Protein 3NQO (pdb70)

Foldseek 3Di:
DCPVVVVVVVVVVVVVCVVVVVVVLQVVLCVLLVVDGPVLCLLVLLVLDDQLPQWLVSSCQLPHDSVVSVVSLVVCVVVVQWDWAARPPDRPTIGIGGDPVNVVSVSSVLSVLLSLQVCLVPDPVNVVVVVVVVQCCCPPPDGNPHDVVVPVDCDPVNVVSVVVSVCSSPCVPVPD/DVVVVVVVVCVVVVVCVVVVVVVLQVVLCVLLVPDGPVLCLVQLLVFDDQLQQWLVSSCQLPHDSVVSVVSLVVCVVVVQWDWAQRPPDRVTIGIGGDPVNVVSVSSVLSVLLSLQVCLVPDPVNVVVVVVVVQCCCPPPDGNDHHVPVVPDDPVSVVVSVCSSPVPDPDD

Solvent-accessible surface area: 18118 Å² total

B-factor: mean 48.92, std 20.43, range [19.05, 138.76]

Nearest PDB structures (foldseek):
  3nqo-assembly1_B  TM=1.006E+00  e=2.609E-27  Clostridioides difficile 630
  3nqo-assembly1_A  TM=9.707E-01  e=1.051E-24  Clostridioides difficile 630
  1lnw-assembly7_A  TM=7.483E-01  e=3.422E-05  Pseudomonas aeruginosa
  2nnn-assembly4_G  TM=7.868E-01  e=1.403E-04  Pseudomonas aeruginosa
  5cyv-assembly1_B  TM=6.660E-01  e=4.591E-05  Rhodococcus jostii RHA1

Secondary structure (DSSP, 8-state):
--HHHHHHHH--HHHHHHHHHHHHHHHHHHHHH-SS-TTT--HHHHHHS-GGG--HHHHHH----HHHHHHHHHHHHHTTSEEEEE-SS-SS-EEEEE-HHHHH--HHHHHHHH---TTTT--HHHHHHHHHHHH---TTS-----SGGG-----HHHHHHHHHHHHHHTT--S--/-HHHHHHHH--HHHHHHHHHHHHHHHHHHHHH-SS-TTT--HHHHHTS-GGG--HHHHHH----HHHHHHHHHHHHHTTSEEEEE-SS-TT-EEEEE-HHHHH--HHHHHHHH---TTTT--HHHHHHHHHHHH---TTS--------TTTS-HHHHHHHHHHHHT-S---

InterPro domains:
  IPR000835 MarR-type HTH domain [PF12802] (38-97)
  IPR000835 MarR-type HTH domain [PR00598] (57-73)
  IPR000835 MarR-type HTH domain [PR00598] (74-89)
  IPR000835 MarR-type HTH domain [PR00598] (93-109)
  IPR000835 MarR-type HTH domain [PR00598] (123-143)
  IPR000835 MarR-type HTH domain [PS50995] (3-145)
  IPR000835 MarR-type HTH domain [SM00347] (29-133)
  IPR023187 Transcriptional regulator MarR-type, conserved site [PS01117] (72-106)
  IPR036388 Winged helix-like DNA-binding domain superfamily [G3DSA:1.10.10.10] (1-188)
  IPR036390 Winged helix DNA-binding domain superfamily [SSF46785] (11-149)

Sequence (347 aa):
DYSNNELKELFLNQTYATLFFTLTNKIQIEGDKYFGILTSRQYTILSILHLPEEETTLNNIARKGTSKQNINRLVANLEKNGYVDVIPSPHDKRAINVKVTDLGKKVVTCSRTGINFADVFHEFTKDELETLWSLLKKYRFNGEEQDGFEEDANEIDKIKSEEALEEFAKRRNRVNKNDYSNELKELFLNQTYATLFTLTNKIQIEGDKYFGILTSRQYTILSILHLPEEEETTLNNIARKGTSKQNINRLVANLEKNGYVDVIPSPHDKRAINVKVTDLGKKVVTCSRTGINFADVFHEFTKDDELETLWSLLKKYRFNGEEQDGFEEIDKIKSEALEEFAKRRRNRVNKND

Radius of gyration: 22.04 Å; Cα contacts (8 Å, |Δi|>4): 405; chains: 2; bounding box: 60×66×58 Å

Structure (mmCIF, N/CA/C/O backbone):
data_3NQO
#
_entry.id   3NQO
#
_cell.length_a   69.739
_cell.length_b   72.672
_cell.length_c   76.072
_cell.angle_alpha   90.000
_cell.angle_beta   90.000
_cell.angle_gamma   90.000
#
_symmetry.space_group_name_H-M   'P 21 21 21'
#
loop_
_entity.id
_entity.type
_entity.pdbx_description
1 polymer 'MarR-family transcriptional regulator'
2 non-polymer GLYCEROL
3 non-polymer 'TETRAETHYLENE GLYCOL'
4 non-polymer 'SODIUM ION'
5 water water
#
loop_
_atom_site.group_PDB
_atom_site.id
_atom_site.type_symbol
_atom_site.label_atom_id
_atom_site.label_alt_id
_atom_site.label_comp_id
_atom_site.label_asym_id
_atom_site.label_entity_id
_atom_site.label_seq_id
_atom_site.pdbx_PDB_ins_code
_atom_site.Cartn_x
_atom_site.Cartn_y
_atom_site.Cartn_z
_atom_site.occupancy
_atom_site.B_iso_or_equiv
_atom_site.auth_seq_id
_atom_site.auth_comp_id
_atom_site.auth_asym_id
_atom_site.auth_atom_id
_atom_site.pdbx_PDB_model_num
ATOM 1 N N . ASP A 1 3 ? 102.344 40.127 51.128 1.00 81.29 2 ASP A N 1
ATOM 2 C CA . ASP A 1 3 ? 101.966 41.579 51.115 1.00 79.37 2 ASP A CA 1
ATOM 3 C C . ASP A 1 3 ? 100.466 41.746 51.428 1.00 72.01 2 ASP A C 1
ATOM 4 O O . ASP A 1 3 ? 100.088 42.582 52.269 1.00 72.74 2 ASP A O 1
ATOM 6 N N . TYR A 1 4 ? 99.625 40.982 50.730 1.00 66.21 3 TYR A N 1
ATOM 7 C CA . TYR A 1 4 ? 98.260 40.770 51.140 1.00 58.93 3 TYR A CA 1
ATOM 8 C C . TYR A 1 4 ? 98.062 39.316 51.523 1.00 55.44 3 TYR A C 1
ATOM 9 O O . TYR A 1 4 ? 96.942 38.846 51.522 1.00 49.71 3 TYR A O 1
ATOM 18 N N . SER A 1 5 ? 99.137 38.618 51.901 1.00 57.70 4 SER A N 1
ATOM 19 C CA . SER A 1 5 ? 99.018 37.210 52.254 1.00 57.15 4 SER A CA 1
ATOM 20 C C . SER A 1 5 ? 98.053 37.043 53.450 1.00 51.66 4 SER A C 1
ATOM 21 O O . SER A 1 5 ? 97.110 36.266 53.356 1.00 47.64 4 SER A O 1
ATOM 24 N N . ASN A 1 6 ? 98.257 37.837 54.510 1.00 51.14 5 ASN A N 1
ATOM 25 C CA A ASN A 1 6 ? 97.365 37.862 55.678 0.60 48.31 5 ASN A CA 1
ATOM 26 C CA B ASN A 1 6 ? 97.359 37.814 55.673 0.40 48.34 5 ASN A CA 1
ATOM 27 C C . ASN A 1 6 ? 95.888 38.121 55.332 1.00 42.36 5 ASN A C 1
ATOM 28 O O . ASN A 1 6 ? 95.003 37.519 55.895 1.00 39.93 5 ASN A O 1
ATOM 37 N N . GLU A 1 7 ? 95.651 39.056 54.426 1.00 40.25 6 GLU A N 1
ATOM 38 C CA . GLU A 1 7 ? 94.286 39.380 53.994 1.00 37.03 6 GLU A CA 1
ATOM 39 C C . GLU A 1 7 ? 93.667 38.238 53.232 1.00 33.99 6 GLU A C 1
ATOM 40 O O . GLU A 1 7 ? 92.499 37.917 53.463 1.00 32.01 6 GLU A O 1
ATOM 46 N N . LEU A 1 8 ? 94.441 37.625 52.332 1.00 35.10 7 LEU A N 1
ATOM 47 C CA . LEU A 1 8 ? 93.992 36.432 51.607 1.00 34.55 7 LEU A CA 1
ATOM 48 C C . LEU A 1 8 ? 93.648 35.305 52.558 1.00 33.91 7 LEU A C 1
ATOM 49 O O . LEU A 1 8 ? 92.624 34.639 52.370 1.00 30.82 7 LEU A O 1
ATOM 54 N N . LYS A 1 9 ? 94.478 35.112 53.585 1.00 36.32 8 LYS A N 1
ATOM 55 C CA . LYS A 1 9 ? 94.243 34.070 54.564 1.00 38.24 8 LYS A CA 1
ATOM 56 C C . LYS A 1 9 ? 92.927 34.299 55.311 1.00 34.28 8 LYS A C 1
ATOM 57 O O . LYS A 1 9 ? 92.183 33.372 55.527 1.00 33.47 8 LYS A O 1
ATOM 63 N N . GLU A 1 10 ? 92.708 35.533 55.747 1.00 33.33 9 GLU A N 1
ATOM 64 C CA . GLU A 1 10 ? 91.518 35.903 56.480 1.00 32.11 9 GLU A CA 1
ATOM 65 C C . GLU A 1 10 ? 90.286 35.766 55.596 1.00 29.74 9 GLU A C 1
ATOM 66 O O . GLU A 1 10 ? 89.261 35.213 56.049 1.00 29.23 9 GLU A O 1
ATOM 72 N N . LEU A 1 11 ? 90.390 36.230 54.342 1.00 28.12 10 LEU A N 1
ATOM 73 C CA . LEU A 1 11 ? 89.277 36.099 53.374 1.00 27.61 10 LEU A CA 1
ATOM 74 C C . LEU A 1 11 ? 88.923 34.650 53.158 1.00 28.01 10 LEU A C 1
ATOM 75 O O . LEU A 1 11 ? 87.750 34.312 53.188 1.00 27.80 10 LEU A O 1
ATOM 80 N N . PHE A 1 12 ? 89.941 33.804 52.928 1.00 30.40 11 PHE A N 1
ATOM 81 C CA . PHE A 1 12 ? 89.713 32.357 52.703 1.00 33.17 11 PHE A CA 1
ATOM 82 C C . PHE A 1 12 ? 88.961 31.722 53.857 1.00 32.32 11 PHE A C 1
ATOM 83 O O . PHE A 1 12 ? 88.051 30.955 53.645 1.00 32.24 11 PHE A O 1
ATOM 91 N N . LEU A 1 13 ? 89.360 32.068 55.061 1.00 31.91 12 LEU A N 1
ATOM 92 C CA . LEU A 1 13 ? 88.791 31.500 56.262 1.00 32.89 12 LEU A CA 1
ATOM 93 C C . LEU A 1 13 ? 87.343 31.975 56.445 1.00 29.96 12 LEU A C 1
ATOM 94 O O . LEU A 1 13 ? 86.488 31.231 56.907 1.00 32.06 12 LEU A O 1
ATOM 107 N N . ASN A 1 15 ? 85.373 32.938 53.915 1.00 24.08 14 ASN A N 1
ATOM 108 C CA . ASN A 1 15 ? 84.663 32.201 52.845 1.00 26.33 14 ASN A CA 1
ATOM 109 C C . ASN A 1 15 ? 84.264 30.794 53.269 1.00 27.43 14 ASN A C 1
ATOM 110 O O . ASN A 1 15 ? 83.108 30.396 53.079 1.00 28.12 14 ASN A O 1
ATOM 115 N N . GLN A 1 16 ? 85.194 30.062 53.883 1.00 28.23 15 GLN A N 1
ATOM 116 C CA . GLN A 1 16 ? 84.870 28.699 54.329 1.00 32.34 15 GLN A CA 1
ATOM 117 C C . GLN A 1 16 ? 83.815 28.672 55.456 1.00 32.01 15 GLN A C 1
ATOM 118 O O . GLN A 1 16 ? 82.990 27.763 55.507 1.00 33.62 15 GLN A O 1
ATOM 124 N N . THR A 1 17 ? 83.890 29.639 56.379 1.00 29.77 16 THR A N 1
ATOM 125 C CA . THR A 1 17 ? 82.954 29.698 57.509 1.00 28.99 16 THR A CA 1
ATOM 126 C C . THR A 1 17 ? 81.553 29.981 57.001 1.00 28.78 16 THR A C 1
ATOM 127 O O . THR A 1 17 ? 80.613 29.294 57.355 1.00 28.92 16 THR A O 1
ATOM 131 N N . TYR A 1 18 ? 81.437 30.955 56.118 1.00 30.01 17 TYR A N 1
ATOM 132 C CA . TYR A 1 18 ? 80.189 31.262 55.450 1.00 30.83 17 TYR A CA 1
ATOM 133 C C . TYR A 1 18 ? 79.669 30.070 54.644 1.00 30.37 17 TYR A C 1
ATOM 134 O O . TYR A 1 18 ? 78.523 29.696 54.785 1.00 29.17 17 TYR A O 1
ATOM 143 N N . ALA A 1 19 ? 80.514 29.476 53.799 1.00 31.04 18 ALA A N 1
ATOM 144 C CA . ALA A 1 19 ? 80.113 28.269 53.084 1.00 31.31 18 ALA A CA 1
ATOM 145 C C . ALA A 1 19 ? 79.534 27.186 54.034 1.00 30.74 18 ALA A C 1
ATOM 146 O O . ALA A 1 19 ? 78.441 26.598 53.757 1.00 31.33 18 ALA A O 1
ATOM 148 N N . THR A 1 20 ? 80.249 26.922 55.133 1.00 29.39 19 THR A N 1
ATOM 149 C CA . THR A 1 20 ? 79.880 25.850 56.046 1.00 28.31 19 THR A CA 1
ATOM 150 C C . THR A 1 20 ? 78.583 26.167 56.775 1.00 27.81 19 THR A C 1
ATOM 151 O O . THR A 1 20 ? 77.789 25.267 57.030 1.00 26.49 19 THR A O 1
ATOM 155 N N . LEU A 1 21 ? 78.383 27.437 57.117 1.00 28.53 20 LEU A N 1
ATOM 156 C CA . LEU A 1 21 ? 77.140 27.893 57.728 1.00 28.93 20 LEU A CA 1
ATOM 157 C C . LEU A 1 21 ? 75.940 27.613 56.839 1.00 30.35 20 LEU A C 1
ATOM 158 O O . LEU A 1 21 ? 74.902 27.127 57.311 1.00 30.44 20 LEU A O 1
ATOM 163 N N . PHE A 1 22 ? 76.080 27.945 55.572 1.00 31.98 21 PHE A N 1
ATOM 164 C CA A PHE A 1 22 ? 75.032 27.815 54.546 0.60 33.45 21 PHE A CA 1
ATOM 165 C CA B PHE A 1 22 ? 74.944 27.797 54.671 0.40 33.47 21 PHE A CA 1
ATOM 166 C C . PHE A 1 22 ? 74.667 26.343 54.291 1.00 33.86 21 PHE A C 1
ATOM 167 O O . PHE A 1 22 ? 73.523 25.953 54.308 1.00 34.38 21 PHE A O 1
ATOM 182 N N . THR A 1 23 ? 75.682 25.518 54.062 1.00 34.34 22 THR A N 1
ATOM 183 C CA . THR A 1 23 ? 75.417 24.114 53.770 1.00 35.04 22 THR A CA 1
ATOM 184 C C . THR A 1 23 ? 74.934 23.365 55.048 1.00 33.28 22 THR A C 1
ATOM 185 O O . THR A 1 23 ? 74.102 22.447 54.955 1.00 32.08 22 THR A O 1
ATOM 189 N N . LEU A 1 24 ? 75.411 23.785 56.218 1.00 30.47 23 LEU A N 1
ATOM 190 C CA . LEU A 1 24 ? 74.933 23.236 57.485 1.00 30.21 23 LEU A CA 1
ATOM 191 C C . LEU A 1 24 ? 73.455 23.498 57.692 1.00 29.83 23 LEU A C 1
ATOM 192 O O . LEU A 1 24 ? 72.712 22.572 58.040 1.00 29.00 23 LEU A O 1
ATOM 197 N N . THR A 1 25 ? 73.008 24.722 57.441 1.00 30.08 24 THR A N 1
ATOM 198 C CA . THR A 1 25 ? 71.612 25.035 57.711 1.00 31.34 24 THR A CA 1
ATOM 199 C C . THR A 1 25 ? 70.702 24.415 56.670 1.00 30.34 24 THR A C 1
ATOM 200 O O . THR A 1 25 ? 69.584 24.031 57.005 1.00 28.72 24 THR A O 1
ATOM 204 N N . ASN A 1 26 ? 71.192 24.269 55.442 1.00 30.62 25 ASN A N 1
ATOM 205 C CA . ASN A 1 26 ? 70.516 23.386 54.434 1.00 31.50 25 ASN A CA 1
ATOM 206 C C . ASN A 1 26 ? 70.291 21.947 54.911 1.00 31.01 25 ASN A C 1
ATOM 207 O O . ASN A 1 26 ? 69.243 21.382 54.659 1.00 31.60 25 ASN A O 1
ATOM 212 N N . LYS A 1 27 ? 71.304 21.351 55.539 1.00 30.24 26 LYS A N 1
ATOM 213 C CA . LYS A 1 27 ? 71.225 19.964 56.016 1.00 30.53 26 LYS A CA 1
ATOM 214 C C . LYS A 1 27 ? 70.303 19.860 57.231 1.00 30.61 26 LYS A C 1
ATOM 215 O O . LYS A 1 27 ? 69.452 18.952 57.301 1.00 32.07 26 LYS A O 1
ATOM 221 N N . ILE A 1 28 ? 70.420 20.819 58.135 1.00 30.58 27 ILE A N 1
ATOM 222 C CA . ILE A 1 28 ? 69.621 20.862 59.356 1.00 30.30 27 ILE A CA 1
ATOM 223 C C . ILE A 1 28 ? 68.157 21.075 59.050 1.00 30.59 27 ILE A C 1
ATOM 224 O O . ILE A 1 28 ? 67.293 20.448 59.687 1.00 30.42 27 ILE A O 1
ATOM 229 N N . GLN A 1 29 ? 67.868 21.896 58.045 1.00 30.71 28 GLN A N 1
ATOM 230 C CA . GLN A 1 29 ? 66.508 22.044 57.562 1.00 32.81 28 GLN A CA 1
ATOM 231 C C . GLN A 1 29 ? 65.953 20.719 57.020 1.00 32.69 28 GLN A C 1
ATOM 232 O O . GLN A 1 29 ? 64.889 20.328 57.407 1.00 32.60 28 GLN A O 1
ATOM 238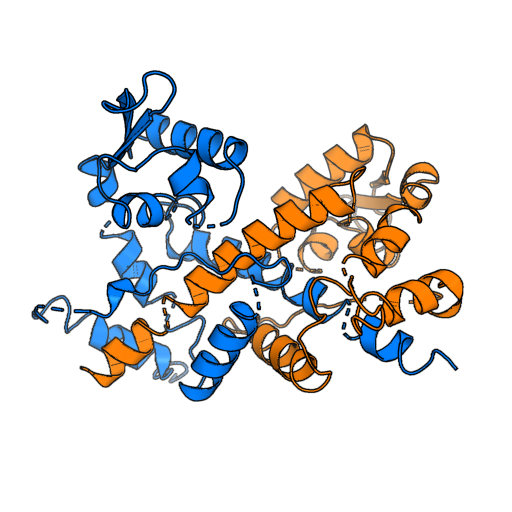 N N . ILE A 1 30 ? 66.659 20.062 56.107 1.00 33.01 29 ILE A N 1
ATOM 239 C CA . ILE A 1 30 ? 66.177 18.782 55.567 1.00 33.73 29 ILE A CA 1
ATOM 240 C C . ILE A 1 30 ? 66.011 17.753 56.684 1.00 32.99 29 ILE A C 1
ATOM 241 O O . ILE A 1 30 ? 64.997 17.050 56.728 1.00 33.44 29 ILE A O 1
ATOM 246 N N . GLU A 1 31 ? 66.988 17.668 57.582 1.00 30.89 30 GLU A N 1
ATOM 247 C CA . GLU A 1 31 ? 66.912 16.717 58.677 1.00 31.90 30 GLU A CA 1
ATOM 248 C C . GLU A 1 31 ? 65.778 17.022 59.668 1.00 31.52 30 GLU A C 1
ATOM 249 O O . GLU A 1 31 ? 65.071 16.122 60.115 1.00 32.67 30 GLU A O 1
ATOM 255 N N . GLY A 1 32 ? 65.576 18.294 59.954 1.00 31.10 31 GLY A N 1
ATOM 256 C CA . GLY A 1 32 ? 64.492 18.724 60.789 1.00 31.42 31 GLY A CA 1
ATOM 257 C C . GLY A 1 32 ? 63.155 18.453 60.209 1.00 32.24 31 GLY A C 1
ATOM 258 O O . GLY A 1 32 ? 62.285 17.970 60.914 1.00 32.39 31 GLY A O 1
ATOM 259 N N . ASP A 1 33 ? 62.996 18.715 58.911 1.00 33.22 32 ASP A N 1
ATOM 260 C CA . ASP A 1 33 ? 61.782 18.280 58.183 1.00 34.75 32 ASP A CA 1
ATOM 261 C C . ASP A 1 33 ? 61.469 16.780 58.372 1.00 35.06 32 ASP A C 1
ATOM 262 O O . ASP A 1 33 ? 60.313 16.422 58.660 1.00 36.53 32 ASP A O 1
ATOM 267 N N . LYS A 1 34 ? 62.476 15.915 58.244 1.00 34.46 33 LYS A N 1
ATOM 268 C CA . LYS A 1 34 ? 62.285 14.449 58.446 1.00 35.54 33 LYS A CA 1
ATOM 269 C C . LYS A 1 34 ? 61.886 14.099 59.903 1.00 34.19 33 LYS A C 1
ATOM 270 O O . LYS A 1 34 ? 61.020 13.281 60.118 1.00 34.83 33 LYS A O 1
ATOM 276 N N . TYR A 1 35 ? 62.528 14.721 60.879 1.00 32.49 34 TYR A N 1
ATOM 277 C CA . TYR A 1 35 ? 62.186 14.467 62.267 1.00 32.08 34 TYR A CA 1
ATOM 278 C C . TYR A 1 35 ? 60.746 14.878 62.547 1.00 32.51 34 TYR A C 1
ATOM 279 O O . TYR A 1 35 ? 59.958 14.048 62.998 1.00 31.67 34 TYR A O 1
ATOM 288 N N . PHE A 1 36 ? 60.405 16.140 62.274 1.00 31.77 35 PHE A N 1
ATOM 289 C CA . PHE A 1 36 ? 59.042 16.641 62.576 1.00 33.27 35 PHE A CA 1
ATOM 290 C C . PHE A 1 36 ? 57.937 15.924 61.824 1.00 34.25 35 PHE A C 1
ATOM 291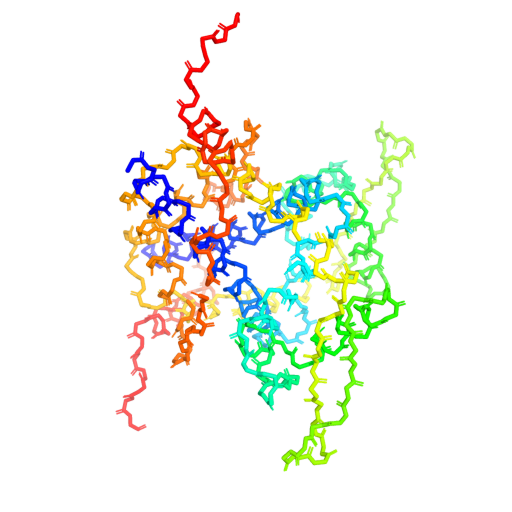 O O . PHE A 1 36 ? 56.870 15.650 62.389 1.00 35.19 35 PHE A O 1
ATOM 299 N N . GLY A 1 37 ? 58.152 15.702 60.536 1.00 34.52 36 GLY A N 1
ATOM 300 C CA . GLY A 1 37 ? 57.300 14.839 59.735 1.00 35.66 36 GLY A CA 1
ATOM 301 C C . GLY A 1 37 ? 56.033 15.497 59.237 1.00 37.50 36 GLY A C 1
ATOM 302 O O . GLY A 1 37 ? 55.737 15.457 58.044 1.00 40.09 36 GLY A O 1
ATOM 303 N N . ILE A 1 38 ? 55.268 16.088 60.155 1.00 36.95 37 ILE A N 1
ATOM 304 C CA . ILE A 1 38 ? 53.935 16.641 59.853 1.00 36.98 37 ILE A CA 1
ATOM 305 C C . ILE A 1 38 ? 53.965 18.189 59.722 1.00 37.09 37 ILE A C 1
ATOM 306 O O . ILE A 1 38 ? 52.970 18.786 59.378 1.00 37.63 37 ILE A O 1
ATOM 311 N N . LEU A 1 39 ? 55.099 18.809 60.065 1.00 34.77 38 LEU A N 1
ATOM 312 C CA . LEU A 1 39 ? 55.417 20.178 59.631 1.00 35.51 38 LEU A CA 1
ATOM 313 C C . LEU A 1 39 ? 56.829 20.205 59.072 1.00 34.96 38 LEU A C 1
ATOM 314 O O . LEU A 1 39 ? 57.676 19.360 59.404 1.00 33.74 38 LEU A O 1
ATOM 319 N N . THR A 1 40 ? 57.123 21.226 58.300 1.00 35.59 39 THR A N 1
ATOM 320 C CA . THR A 1 40 ? 58.523 21.498 57.950 1.00 34.60 39 THR A CA 1
ATOM 321 C C . THR A 1 40 ? 59.114 22.291 59.104 1.00 34.28 39 THR A C 1
ATOM 322 O O . THR A 1 40 ? 58.379 22.800 59.966 1.00 34.54 39 THR A O 1
ATOM 326 N N . SER A 1 41 ? 60.436 22.427 59.106 1.00 33.71 40 SER A N 1
ATOM 327 C CA . SER A 1 41 ? 61.127 23.258 60.104 1.00 35.09 40 SER A CA 1
ATOM 328 C C . SER A 1 41 ? 60.724 24.743 60.052 1.00 36.00 40 SER A C 1
ATOM 329 O O . SER A 1 41 ? 60.527 25.378 61.093 1.00 35.31 40 SER A O 1
ATOM 332 N N . ARG A 1 42 ? 60.639 25.287 58.840 1.00 36.92 41 ARG A N 1
ATOM 333 C CA . ARG A 1 42 ? 60.218 26.678 58.667 1.00 38.60 41 ARG A CA 1
ATOM 334 C C . ARG A 1 42 ? 58.810 26.907 59.259 1.00 38.19 41 ARG A C 1
ATOM 335 O O . ARG A 1 42 ? 58.565 27.911 59.902 1.00 37.39 41 ARG A O 1
ATOM 340 N N . GLN A 1 43 ? 57.893 25.984 58.990 1.00 37.40 42 GLN A N 1
ATOM 341 C CA . GLN A 1 43 ? 56.523 26.104 59.482 1.00 38.54 42 GLN A CA 1
ATOM 342 C C . GLN A 1 43 ? 56.544 26.115 61.002 1.00 37.57 42 GLN A C 1
ATOM 343 O O . GLN A 1 43 ? 55.944 26.992 61.628 1.00 39.29 42 GLN A O 1
ATOM 349 N N . TYR A 1 44 ? 57.259 25.148 61.565 1.00 35.58 43 TYR A N 1
ATOM 350 C CA . TYR A 1 44 ? 57.433 25.004 62.994 1.00 36.03 43 TYR A CA 1
ATOM 351 C C . TYR A 1 44 ? 57.964 26.283 63.658 1.00 36.65 43 TYR A C 1
ATOM 352 O O . TYR A 1 44 ? 57.369 26.759 64.640 1.00 37.02 43 TYR A O 1
ATOM 374 N N . THR A 1 46 ? 58.038 29.447 62.445 1.00 40.12 45 THR A N 1
ATOM 375 C CA . THR A 1 46 ? 57.100 30.531 62.239 1.00 41.96 45 THR A CA 1
ATOM 376 C C . THR A 1 46 ? 55.996 30.478 63.302 1.00 44.11 45 THR A C 1
ATOM 377 O O . THR A 1 46 ? 55.679 31.493 63.928 1.00 45.57 45 THR A O 1
ATOM 381 N N . ILE A 1 47 ? 55.433 29.294 63.522 1.00 43.86 46 ILE A N 1
ATOM 382 C CA . ILE A 1 47 ? 54.376 29.135 64.525 1.00 45.79 46 ILE A CA 1
ATOM 383 C C . ILE A 1 47 ? 54.916 29.440 65.930 1.00 46.01 46 ILE A C 1
ATOM 384 O O . ILE A 1 47 ? 54.270 30.156 66.702 1.00 47.61 46 ILE A O 1
ATOM 389 N N . LEU A 1 48 ? 56.140 28.983 66.221 1.00 44.03 47 LEU A N 1
ATOM 390 C CA . LEU A 1 48 ? 56.785 29.281 67.504 1.00 44.11 47 LEU A CA 1
ATOM 391 C C . LEU A 1 48 ? 57.049 30.784 67.693 1.00 45.79 47 LEU A C 1
ATOM 392 O O . LEU A 1 48 ? 56.838 31.315 68.795 1.00 47.60 47 LEU A O 1
ATOM 397 N N . SER A 1 49 ? 57.464 31.480 66.627 1.00 45.42 48 SER A N 1
ATOM 398 C CA . SER A 1 49 ? 57.652 32.940 66.695 1.00 46.87 48 SER A CA 1
ATOM 399 C C . SER A 1 49 ? 56.355 33.671 67.032 1.00 50.05 48 SER A C 1
ATOM 400 O O . SER A 1 49 ? 56.357 34.600 67.855 1.00 50.96 48 SER A O 1
ATOM 403 N N . ILE A 1 50 ? 55.264 33.260 66.391 1.00 50.80 49 ILE A N 1
ATOM 404 C CA . ILE A 1 50 ? 53.946 33.792 66.704 1.00 54.79 49 ILE A CA 1
ATOM 405 C C . ILE A 1 50 ? 53.579 33.592 68.184 1.00 56.65 49 ILE A C 1
ATOM 406 O O . ILE A 1 50 ? 53.139 34.519 68.834 1.00 59.87 49 ILE A O 1
ATOM 411 N N . LEU A 1 51 ? 53.798 32.391 68.704 1.00 56.05 50 LEU A N 1
ATOM 412 C CA . LEU A 1 51 ? 53.519 32.087 70.115 1.00 57.79 50 LEU A CA 1
ATOM 413 C C . LEU A 1 51 ? 54.428 32.808 71.132 1.00 59.41 50 LEU A C 1
ATOM 414 O O . LEU A 1 51 ? 54.087 32.844 72.297 1.00 60.97 50 LEU A O 1
ATOM 419 N N . HIS A 1 52 ? 55.584 33.339 70.714 1.00 59.28 51 HIS A N 1
ATOM 420 C CA . HIS A 1 52 ? 56.432 34.150 71.632 1.00 61.77 51 HIS A CA 1
ATOM 421 C C . HIS A 1 52 ? 56.083 35.642 71.643 1.00 64.37 51 HIS A C 1
ATOM 422 O O . HIS A 1 52 ? 56.561 36.370 72.509 1.00 66.30 51 HIS A O 1
ATOM 429 N N . LEU A 1 53 ? 55.268 36.088 70.686 1.00 64.89 52 LEU A N 1
ATOM 430 C CA . LEU A 1 53 ? 54.777 37.463 70.654 1.00 67.68 52 LEU A CA 1
ATOM 431 C C . LEU A 1 53 ? 53.441 37.556 71.410 1.00 70.74 52 LEU A C 1
ATOM 432 O O . LEU A 1 53 ? 52.687 36.583 71.440 1.00 70.33 52 LEU A O 1
ATOM 437 N N . PRO A 1 54 ? 53.148 38.723 72.035 1.00 74.07 53 PRO A N 1
ATOM 438 C CA . PRO A 1 54 ? 51.780 38.966 72.516 1.00 77.26 53 PRO A CA 1
ATOM 439 C C . PRO A 1 54 ? 50.794 38.985 71.356 1.00 77.48 53 PRO A C 1
ATOM 440 O O . PRO A 1 54 ? 51.154 39.445 70.271 1.00 76.44 53 PRO A O 1
ATOM 444 N N . GLU A 1 55 ? 49.578 38.478 71.582 1.00 79.00 54 GLU A N 1
ATOM 445 C CA . GLU A 1 55 ? 48.541 38.371 70.529 1.00 79.54 54 GLU A CA 1
ATOM 446 C C . GLU A 1 55 ? 48.379 39.648 69.676 1.00 81.55 54 GLU A C 1
ATOM 447 O O . GLU A 1 55 ? 48.318 39.562 68.448 1.00 80.31 54 GLU A O 1
ATOM 449 N N . GLU A 1 56 ? 48.338 40.818 70.327 1.00 84.54 55 GLU A N 1
ATOM 450 C CA . GLU A 1 56 ? 48.106 42.095 69.617 1.00 87.33 55 GLU A CA 1
ATOM 451 C C . GLU A 1 56 ? 49.291 42.551 68.745 1.00 84.87 55 GLU A C 1
ATOM 452 O O . GLU A 1 56 ? 49.108 43.360 67.826 1.00 87.27 55 GLU A O 1
ATOM 455 N N . GLU A 1 57 ? 50.491 42.046 69.040 1.00 80.61 56 GLU A N 1
ATOM 456 C CA . GLU A 1 57 ? 51.704 42.416 68.318 1.00 77.84 56 GLU A CA 1
ATOM 457 C C . GLU A 1 57 ? 52.210 41.284 67.403 1.00 71.97 56 GLU A C 1
ATOM 458 O O . GLU A 1 57 ? 53.412 41.174 67.166 1.00 69.10 56 GLU A O 1
ATOM 464 N N . THR A 1 58 ? 51.286 40.493 66.838 1.00 69.98 57 THR A N 1
ATOM 465 C CA . THR A 1 58 ? 51.631 39.454 65.848 1.00 65.45 57 THR A CA 1
ATOM 466 C C . THR A 1 58 ? 51.465 39.989 64.402 1.00 65.01 57 THR A C 1
ATOM 467 O O . THR A 1 58 ? 50.839 39.355 63.543 1.00 64.29 57 THR A O 1
ATOM 471 N N . THR A 1 59 ? 52.074 41.141 64.140 1.00 65.01 58 THR A N 1
ATOM 472 C CA . THR A 1 59 ? 52.088 41.740 62.818 1.00 65.86 58 THR A CA 1
ATOM 473 C C . THR A 1 59 ? 53.096 41.011 61.944 1.00 62.28 58 THR A C 1
ATOM 474 O O . THR A 1 59 ? 54.003 40.367 62.473 1.00 59.49 58 THR A O 1
ATOM 478 N N . LEU A 1 60 ? 52.966 41.125 60.618 1.00 62.87 59 LEU A N 1
ATOM 479 C CA . LEU A 1 60 ? 53.996 40.596 59.696 1.00 60.89 59 LEU A CA 1
ATOM 480 C C . LEU A 1 60 ? 55.397 41.110 60.040 1.00 59.60 59 LEU A C 1
ATOM 481 O O . LEU A 1 60 ? 56.346 40.343 60.099 1.00 56.10 59 LEU A O 1
ATOM 486 N N . ASN A 1 61 ? 55.487 42.408 60.292 1.00 62.53 60 ASN A N 1
ATOM 487 C CA . ASN A 1 61 ? 56.736 43.094 60.631 1.00 62.72 60 ASN A CA 1
ATOM 488 C C . ASN A 1 61 ? 57.394 42.546 61.903 1.00 60.45 60 ASN A C 1
ATOM 489 O O . ASN A 1 61 ? 58.578 42.195 61.890 1.00 58.77 60 ASN A O 1
ATOM 494 N N . ASN A 1 62 ? 56.623 42.425 62.980 1.00 61.17 61 ASN A N 1
ATOM 495 C CA . ASN A 1 62 ? 57.145 41.833 64.229 1.00 58.74 61 ASN A CA 1
ATOM 496 C C . ASN A 1 62 ? 57.558 40.389 64.103 1.00 54.83 61 ASN A C 1
ATOM 497 O O . ASN A 1 62 ? 58.581 39.994 64.673 1.00 52.90 61 ASN A O 1
ATOM 502 N N . ILE A 1 63 ? 56.779 39.597 63.366 1.00 53.30 62 ILE A N 1
ATOM 503 C CA . ILE A 1 63 ? 57.125 38.194 63.149 1.00 49.08 62 ILE A CA 1
ATOM 504 C C . ILE A 1 63 ? 58.401 38.076 62.291 1.00 46.68 62 ILE A C 1
ATOM 505 O O . ILE A 1 63 ? 59.280 37.267 62.622 1.00 43.79 62 ILE A O 1
ATOM 510 N N . ALA A 1 64 ? 58.481 38.858 61.204 1.00 47.56 63 ALA A N 1
ATOM 511 C CA . ALA A 1 64 ? 59.710 38.965 60.372 1.00 46.93 63 ALA A CA 1
ATOM 512 C C . ALA A 1 64 ? 60.960 39.202 61.205 1.00 46.60 63 ALA A C 1
ATOM 513 O O . ALA A 1 64 ? 61.931 38.481 61.061 1.00 44.48 63 ALA A O 1
ATOM 515 N N . ARG A 1 65 ? 60.881 40.208 62.082 1.00 50.05 64 ARG A N 1
ATOM 516 C CA . ARG A 1 65 ? 61.958 40.628 62.999 1.00 50.78 64 ARG A CA 1
ATOM 517 C C . ARG A 1 65 ? 62.367 39.486 63.923 1.00 49.40 64 ARG A C 1
ATOM 518 O O . ARG A 1 65 ? 63.549 39.176 64.054 1.00 48.46 64 ARG A O 1
ATOM 521 N N . LYS A 1 66 ? 61.394 38.792 64.494 1.00 50.04 65 LYS A N 1
ATOM 522 C CA . LYS A 1 66 ? 61.696 37.598 65.304 1.00 48.99 65 LYS A CA 1
ATOM 523 C C . LYS A 1 66 ? 62.399 36.473 64.499 1.00 45.81 65 LYS A C 1
ATOM 524 O O . LYS A 1 66 ? 63.267 35.789 65.019 1.00 43.41 65 LYS A O 1
ATOM 538 N N . GLY A 1 68 ? 64.151 36.919 61.700 1.00 41.73 67 GLY A N 1
ATOM 539 C CA . GLY A 1 68 ? 65.305 37.444 60.977 1.00 41.05 67 GLY A CA 1
ATOM 540 C C . GLY A 1 68 ? 65.167 37.449 59.459 1.00 40.62 67 GLY A C 1
ATOM 541 O O . GLY A 1 68 ? 66.158 37.295 58.746 1.00 40.43 67 GLY A O 1
ATOM 542 N N . THR A 1 69 ? 63.952 37.615 58.964 1.00 41.32 68 THR A N 1
ATOM 543 C CA . THR A 1 69 ? 63.676 37.567 57.529 1.00 41.81 68 THR A CA 1
ATOM 544 C C . THR A 1 69 ? 62.813 38.757 57.157 1.00 45.57 68 THR A C 1
ATOM 545 O O . THR A 1 69 ? 62.656 39.712 57.970 1.00 47.14 68 THR A O 1
ATOM 549 N N . SER A 1 70 ? 62.288 38.737 55.924 1.00 47.48 69 SER A N 1
ATOM 550 C CA . SER A 1 70 ? 61.518 39.842 55.356 1.00 50.10 69 SER A CA 1
ATOM 551 C C . SER A 1 70 ? 60.007 39.669 55.551 1.00 51.92 69 SER A C 1
ATOM 552 O O . SER A 1 70 ? 59.513 38.543 55.645 1.00 49.99 69 SER A O 1
ATOM 555 N N . LYS A 1 71 ? 59.279 40.794 55.543 1.00 55.54 70 LYS A N 1
ATOM 556 C CA . LYS A 1 71 ? 57.802 40.799 55.494 1.00 58.79 70 LYS A CA 1
ATOM 557 C C . LYS A 1 71 ? 57.237 39.907 54.389 1.00 59.49 70 LYS A C 1
ATOM 558 O O . LYS A 1 71 ? 56.298 39.153 54.637 1.00 59.79 70 LYS A O 1
ATOM 562 N N . GLN A 1 72 ? 57.826 39.977 53.191 1.00 60.30 71 GLN A N 1
ATOM 563 C CA . GLN A 1 72 ? 57.335 39.201 52.035 1.00 61.70 71 GLN A CA 1
ATOM 564 C C . GLN A 1 72 ? 57.447 37.689 52.267 1.00 58.83 71 GLN A C 1
ATOM 565 O O . GLN A 1 72 ? 56.543 36.949 51.936 1.00 59.59 71 GLN A O 1
ATOM 568 N N . ASN A 1 73 ? 58.554 37.246 52.846 1.00 56.51 72 ASN A N 1
ATOM 569 C CA . ASN A 1 73 ? 58.715 35.824 53.221 1.00 54.23 72 ASN A CA 1
ATOM 570 C C . ASN A 1 73 ? 57.727 35.372 54.284 1.00 53.54 72 ASN A C 1
ATOM 571 O O . ASN A 1 73 ? 57.175 34.308 54.154 1.00 53.78 72 ASN A O 1
ATOM 576 N N . ILE A 1 74 ? 57.480 36.200 55.301 1.00 53.78 73 ILE A N 1
ATOM 577 C CA . ILE A 1 74 ? 56.475 35.895 56.326 1.00 53.99 73 ILE A CA 1
ATOM 578 C C . ILE A 1 74 ? 55.045 35.881 55.756 1.00 57.32 73 ILE A C 1
ATOM 579 O O . ILE A 1 74 ? 54.241 35.019 56.134 1.00 57.19 73 ILE A O 1
ATOM 584 N N . ASN A 1 75 ? 54.733 36.802 54.839 1.00 60.51 74 ASN A N 1
ATOM 585 C CA . ASN A 1 75 ? 53.414 36.789 54.179 1.00 64.03 74 ASN A CA 1
ATOM 586 C C . ASN A 1 75 ? 53.117 35.441 53.484 1.00 63.53 74 ASN A C 1
ATOM 587 O O . ASN A 1 75 ? 52.029 34.891 53.660 1.00 64.96 74 ASN A O 1
ATOM 592 N N . ARG A 1 76 ? 54.101 34.888 52.759 1.00 62.36 75 ARG A N 1
ATOM 593 C CA . ARG A 1 76 ? 53.933 33.578 52.095 1.00 62.03 75 ARG A CA 1
ATOM 594 C C . ARG A 1 76 ? 53.818 32.431 53.112 1.00 60.02 75 ARG A C 1
ATOM 595 O O . ARG A 1 76 ? 52.937 31.565 52.987 1.00 61.79 75 ARG A O 1
ATOM 597 N N . LEU A 1 77 ? 54.688 32.430 54.119 1.00 57.08 76 LEU A N 1
ATOM 598 C CA . LEU A 1 77 ? 54.600 31.426 55.188 1.00 55.26 76 LEU A CA 1
ATOM 599 C C . LEU A 1 77 ? 53.248 31.473 55.879 1.00 55.58 76 LEU A C 1
ATOM 600 O O . LEU A 1 77 ? 52.596 30.455 55.987 1.00 55.49 76 LEU A O 1
ATOM 605 N N . VAL A 1 78 ? 52.813 32.665 56.289 1.00 56.58 77 VAL A N 1
ATOM 606 C CA . VAL A 1 78 ? 51.523 32.817 56.971 1.00 58.20 77 VAL A CA 1
ATOM 607 C C . VAL A 1 78 ? 50.320 32.435 56.060 1.00 61.12 77 VAL A C 1
ATOM 608 O O . VAL A 1 78 ? 49.328 31.889 56.542 1.00 61.36 77 VAL A O 1
ATOM 612 N N . ALA A 1 79 ? 50.440 32.661 54.750 1.00 63.09 78 ALA A N 1
ATOM 613 C CA . ALA A 1 79 ? 49.392 32.241 53.799 1.00 66.53 78 ALA A CA 1
ATOM 614 C C . ALA A 1 79 ? 49.333 30.723 53.679 1.00 65.32 78 ALA A C 1
ATOM 615 O O . ALA A 1 79 ? 48.257 30.154 53.633 1.00 67.43 78 ALA A O 1
ATOM 617 N N . ASN A 1 80 ? 50.497 30.084 53.638 1.00 63.28 79 ASN A N 1
ATOM 618 C CA . ASN A 1 80 ? 50.603 28.605 53.664 1.00 61.93 79 ASN A CA 1
ATOM 619 C C . ASN A 1 80 ? 50.046 27.981 54.978 1.00 60.52 79 ASN A C 1
ATOM 620 O O . ASN A 1 80 ? 49.356 26.954 54.937 1.00 60.92 79 ASN A O 1
ATOM 625 N N . LEU A 1 81 ? 50.316 28.612 56.126 1.00 58.87 80 LEU A N 1
ATOM 626 C CA . LEU A 1 81 ? 49.761 28.131 57.414 1.00 57.45 80 LEU A CA 1
ATOM 627 C C . LEU A 1 81 ? 48.241 28.282 57.483 1.00 60.73 80 LEU A C 1
ATOM 628 O O . LEU A 1 81 ? 47.583 27.491 58.157 1.00 60.25 80 LEU A O 1
ATOM 633 N N . GLU A 1 82 ? 47.694 29.313 56.822 1.00 63.68 81 GLU A N 1
ATOM 634 C CA . GLU A 1 82 ? 46.253 29.584 56.876 1.00 67.73 81 GLU A CA 1
ATOM 635 C C . GLU A 1 82 ? 45.483 28.559 56.055 1.00 69.30 81 GLU A C 1
ATOM 636 O O . GLU A 1 82 ? 44.483 28.006 56.526 1.00 69.48 81 GLU A O 1
ATOM 642 N N . LYS A 1 83 ? 45.957 28.329 54.827 1.00 70.47 82 LYS A N 1
ATOM 643 C CA . LYS A 1 83 ? 45.434 27.271 53.943 1.00 72.63 82 LYS A CA 1
ATOM 644 C C . LYS A 1 83 ? 45.407 25.900 54.623 1.00 70.51 82 LYS A C 1
ATOM 645 O O . LYS A 1 83 ? 44.411 25.193 54.527 1.00 72.37 82 LYS A O 1
ATOM 648 N N . ASN A 1 84 ? 46.496 25.550 55.326 1.00 66.88 83 ASN A N 1
ATOM 649 C CA . ASN A 1 84 ? 46.557 24.306 56.120 1.00 64.77 83 ASN A CA 1
ATOM 650 C C . ASN A 1 84 ? 45.633 24.256 57.374 1.00 64.85 83 ASN A C 1
ATOM 651 O O . ASN A 1 84 ? 45.476 23.190 57.970 1.00 64.59 83 ASN A O 1
ATOM 656 N N . GLY A 1 85 ? 45.040 25.389 57.772 1.00 65.59 84 GLY A N 1
ATOM 657 C CA . GLY A 1 85 ? 44.208 25.463 58.985 1.00 65.66 84 GLY A CA 1
ATOM 658 C C . GLY A 1 85 ? 44.966 25.658 60.306 1.00 62.83 84 GLY A C 1
ATOM 659 O O . GLY A 1 85 ? 44.363 25.548 61.378 1.00 62.92 84 GLY A O 1
ATOM 660 N N . TYR A 1 86 ? 46.270 25.968 60.239 1.00 59.72 85 TYR A N 1
ATOM 661 C CA . TYR A 1 86 ? 47.094 26.116 61.454 1.00 57.46 85 TYR A CA 1
ATOM 662 C C . TYR A 1 86 ? 46.987 27.503 62.103 1.00 58.51 85 TYR A C 1
ATOM 663 O O . TYR A 1 86 ? 47.248 27.643 63.295 1.00 57.08 85 TYR A O 1
ATOM 672 N N . VAL A 1 87 ? 46.632 28.525 61.322 1.00 60.98 86 VAL A N 1
ATOM 673 C CA . VAL A 1 87 ? 46.461 29.878 61.858 1.00 63.07 86 VAL A CA 1
ATOM 674 C C . VAL A 1 87 ? 45.219 30.555 61.280 1.00 67.06 86 VAL A C 1
ATOM 675 O O . VAL A 1 87 ? 44.819 30.256 60.152 1.00 68.82 86 VAL A O 1
ATOM 679 N N . ASP A 1 88 ? 44.610 31.451 62.065 1.00 69.58 87 ASP A N 1
ATOM 680 C CA . ASP A 1 88 ? 43.608 32.401 61.564 1.00 73.99 87 ASP A CA 1
ATOM 681 C C . ASP A 1 88 ? 44.255 33.784 61.429 1.00 74.25 87 ASP A C 1
ATOM 682 O O . ASP A 1 88 ? 45.043 34.184 62.293 1.00 72.06 87 ASP A O 1
ATOM 687 N N . VAL A 1 89 ? 43.916 34.500 60.352 1.00 76.69 88 VAL A N 1
ATOM 688 C CA . VAL A 1 89 ? 44.415 35.867 60.108 1.00 78.01 88 VAL A CA 1
ATOM 689 C C . VAL A 1 89 ? 43.264 36.851 60.187 1.00 83.25 88 VAL A C 1
ATOM 690 O O . VAL A 1 89 ? 42.262 36.704 59.473 1.00 85.52 88 VAL A O 1
ATOM 694 N N . ILE A 1 90 ? 43.424 37.866 61.038 1.00 85.04 89 ILE A N 1
ATOM 695 C CA . ILE A 1 90 ? 42.364 38.829 61.340 1.00 90.15 89 ILE A CA 1
ATOM 696 C C . ILE A 1 90 ? 42.967 40.232 61.338 1.00 92.28 89 ILE A C 1
ATOM 697 O O . ILE A 1 90 ? 44.188 40.363 61.427 1.00 88.92 89 ILE A O 1
ATOM 702 N N . PRO A 1 91 ? 42.123 41.285 61.217 1.00 97.81 90 PRO A N 1
ATOM 703 C CA . PRO A 1 91 ? 42.669 42.657 61.262 1.00 100.25 90 PRO A CA 1
ATOM 704 C C . PRO A 1 91 ? 43.367 42.995 62.586 1.00 99.81 90 PRO A C 1
ATOM 705 O O . PRO A 1 91 ? 42.945 42.509 63.643 1.00 100.04 90 PRO A O 1
ATOM 709 N N . SER A 1 92 ? 44.449 43.782 62.513 1.00 99.44 91 SER A N 1
ATOM 710 C CA . SER A 1 92 ? 45.070 44.355 63.714 1.00 99.70 91 SER A CA 1
ATOM 711 C C . SER A 1 92 ? 44.145 45.430 64.282 1.00 105.57 91 SER A C 1
ATOM 712 O O . SER A 1 92 ? 43.672 46.273 63.522 1.00 108.97 91 SER A O 1
ATOM 715 N N . PRO A 1 93 ? 43.891 45.409 65.614 1.00 107.34 92 PRO A N 1
ATOM 716 C CA . PRO A 1 93 ? 43.056 46.450 66.230 1.00 113.47 92 PRO A CA 1
ATOM 717 C C . PRO A 1 93 ? 43.738 47.836 66.383 1.00 116.17 92 PRO A C 1
ATOM 718 O O . PRO A 1 93 ? 43.035 48.826 66.593 1.00 120.90 92 PRO A O 1
ATOM 722 N N . HIS A 1 94 ? 45.075 47.895 66.262 1.00 113.27 93 HIS A N 1
ATOM 723 C CA . HIS A 1 94 ? 45.857 49.133 66.517 1.00 115.50 93 HIS A CA 1
ATOM 724 C C . HIS A 1 94 ? 46.287 49.899 65.234 1.00 115.96 93 HIS A C 1
ATOM 725 O O . HIS A 1 94 ? 46.605 51.090 65.299 1.00 118.87 93 HIS A O 1
ATOM 732 N N . ASP A 1 95 ? 46.273 49.214 64.087 1.00 113.63 94 ASP A N 1
ATOM 733 C CA . ASP A 1 95 ? 46.661 49.784 62.790 1.00 113.75 94 ASP A CA 1
ATOM 734 C C . ASP A 1 95 ? 45.839 49.069 61.702 1.00 113.70 94 ASP A C 1
ATOM 735 O O . ASP A 1 95 ? 45.902 47.841 61.581 1.00 109.78 94 ASP A O 1
ATOM 740 N N . LYS A 1 96 ? 45.066 49.839 60.929 1.00 117.94 95 LYS A N 1
ATOM 741 C CA . LYS A 1 96 ? 44.177 49.277 59.888 1.00 118.88 95 LYS A CA 1
ATOM 742 C C . LYS A 1 96 ? 44.930 48.507 58.767 1.00 114.43 95 LYS A C 1
ATOM 743 O O . LYS A 1 96 ? 44.393 47.551 58.201 1.00 113.88 95 LYS A O 1
ATOM 745 N N . ARG A 1 97 ? 46.165 48.921 58.473 1.00 111.42 96 ARG A N 1
ATOM 746 C CA . ARG A 1 97 ? 47.018 48.239 57.489 1.00 106.88 96 ARG A CA 1
ATOM 747 C C . ARG A 1 97 ? 47.561 46.872 57.974 1.00 100.80 96 ARG A C 1
ATOM 748 O O . ARG A 1 97 ? 47.660 45.926 57.182 1.00 98.75 96 ARG A O 1
ATOM 750 N N . ALA A 1 98 ? 47.907 46.780 59.265 1.00 97.72 97 ALA A N 1
ATOM 751 C CA . ALA A 1 98 ? 48.536 45.583 59.852 1.00 91.77 97 ALA A CA 1
ATOM 752 C C . ALA A 1 98 ? 47.540 44.419 60.115 1.00 90.28 97 ALA A C 1
ATOM 753 O O . ALA A 1 98 ? 46.340 44.627 60.164 1.00 93.62 97 ALA A O 1
ATOM 755 N N . ILE A 1 99 ? 48.071 43.202 60.266 1.00 85.07 98 ILE A N 1
ATOM 756 C CA . ILE A 1 99 ? 47.280 42.019 60.679 1.00 83.60 98 ILE A CA 1
ATOM 757 C C . ILE A 1 99 ? 47.682 41.551 62.079 1.00 80.52 98 ILE A C 1
ATOM 758 O O . ILE A 1 99 ? 48.691 42.004 62.614 1.00 79.19 98 ILE A O 1
ATOM 763 N N . ASN A 1 100 ? 46.858 40.687 62.675 1.00 79.62 99 ASN A N 1
ATOM 764 C CA . ASN A 1 100 ? 47.271 39.802 63.767 1.00 76.10 99 ASN A CA 1
ATOM 765 C C . ASN A 1 100 ? 47.092 38.366 63.305 1.00 72.99 99 ASN A C 1
ATOM 766 O O . ASN A 1 100 ? 46.299 38.089 62.402 1.00 73.75 99 ASN A O 1
ATOM 771 N N . VAL A 1 101 ? 47.834 37.459 63.932 1.00 68.98 100 VAL A N 1
ATOM 772 C CA . VAL A 1 101 ? 47.796 36.044 63.591 1.00 66.02 100 VAL A CA 1
ATOM 773 C C . VAL A 1 101 ? 47.556 35.235 64.870 1.00 65.26 100 VAL A C 1
ATOM 774 O O . VAL A 1 101 ? 48.314 35.369 65.840 1.00 64.84 100 VAL A O 1
ATOM 778 N N . LYS A 1 102 ? 46.467 34.456 64.886 1.00 65.67 101 LYS A N 1
ATOM 779 C CA . LYS A 1 102 ? 46.122 33.582 66.018 1.00 64.75 101 LYS A CA 1
ATOM 780 C C . LYS A 1 102 ? 46.337 32.101 65.645 1.00 61.61 101 LYS A C 1
ATOM 781 O O . LYS A 1 102 ? 45.912 31.660 64.571 1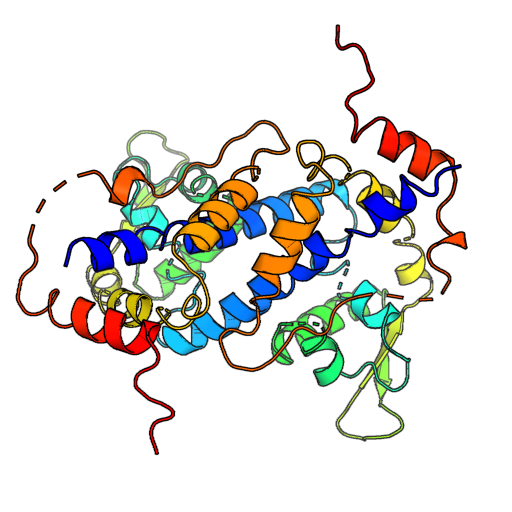.00 60.72 101 LYS A O 1
ATOM 783 N N . VAL A 1 103 ? 46.975 31.345 66.543 1.00 59.30 102 VAL A N 1
ATOM 784 C CA . VAL A 1 103 ? 47.205 29.905 66.327 1.00 57.19 102 VAL A CA 1
ATOM 785 C C . VAL A 1 103 ? 45.923 29.171 66.696 1.00 59.08 102 VAL A C 1
ATOM 786 O O . VAL A 1 103 ? 45.334 29.443 67.739 1.00 61.38 102 VAL A O 1
ATOM 790 N N . THR A 1 104 ? 45.463 28.285 65.810 1.00 58.84 103 THR A N 1
ATOM 791 C CA . THR A 1 104 ? 44.196 27.600 66.004 1.00 60.49 103 THR A CA 1
ATOM 792 C C . THR A 1 104 ? 44.431 26.428 66.930 1.00 59.54 103 THR A C 1
ATOM 793 O O . THR A 1 104 ? 45.590 26.076 67.246 1.00 56.43 103 THR A O 1
ATOM 797 N N . ASP A 1 105 ? 43.344 25.816 67.368 1.00 60.98 104 ASP A N 1
ATOM 798 C CA . ASP A 1 105 ? 43.450 24.596 68.169 1.00 60.10 104 ASP A CA 1
ATOM 799 C C . ASP A 1 105 ? 44.159 23.474 67.390 1.00 57.00 104 ASP A C 1
ATOM 800 O O . ASP A 1 105 ? 44.961 22.768 67.961 1.00 55.28 104 ASP A O 1
ATOM 803 N N . LEU A 1 106 ? 43.900 23.354 66.085 1.00 57.33 105 LEU A N 1
ATOM 804 C CA . LEU A 1 106 ? 44.600 22.374 65.233 1.00 55.56 105 LEU A CA 1
ATOM 805 C C . LEU A 1 106 ? 46.097 22.707 65.103 1.00 52.87 105 LEU A C 1
ATOM 806 O O . LEU A 1 106 ? 46.937 21.811 65.001 1.00 50.81 105 LEU A O 1
ATOM 811 N N . GLY A 1 107 ? 46.417 23.996 65.087 1.00 53.41 106 GLY A N 1
ATOM 812 C CA . GLY A 1 107 ? 47.806 24.455 65.084 1.00 51.02 106 GLY A CA 1
ATOM 813 C C . GLY A 1 107 ? 48.539 24.153 66.376 1.00 49.72 106 GLY A C 1
ATOM 814 O O . GLY A 1 107 ? 49.673 23.716 66.347 1.00 46.78 106 GLY A O 1
ATOM 815 N N . LYS A 1 108 ? 47.876 24.385 67.506 1.00 51.86 107 LYS A N 1
ATOM 816 C CA . LYS A 1 108 ? 48.424 24.020 68.818 1.00 51.69 107 LYS A CA 1
ATOM 817 C C . LYS A 1 108 ? 48.656 22.494 68.995 1.00 49.73 107 LYS A C 1
ATOM 818 O O . LYS A 1 108 ? 49.661 22.087 69.582 1.00 47.75 107 LYS A O 1
ATOM 824 N N . LYS A 1 109 ? 47.741 21.679 68.481 1.00 49.71 108 LYS A N 1
ATOM 825 C CA . LYS A 1 109 ? 47.832 20.221 68.636 1.00 49.05 108 LYS A CA 1
ATOM 826 C C . LYS A 1 109 ? 49.043 19.709 67.859 1.00 46.40 108 LYS A C 1
ATOM 827 O O . LYS A 1 109 ? 49.918 19.046 68.424 1.00 45.11 108 LYS A O 1
ATOM 833 N N . VAL A 1 110 ? 49.145 20.117 66.602 1.00 45.09 109 VAL A N 1
ATOM 834 C CA . VAL A 1 110 ? 50.303 19.782 65.775 1.00 42.84 109 VAL A CA 1
ATOM 835 C C . VAL A 1 110 ? 51.654 20.231 66.428 1.00 41.84 109 VAL A C 1
ATOM 836 O O . VAL A 1 110 ? 52.641 19.497 66.370 1.00 39.07 109 VAL A O 1
ATOM 848 N N . VAL A 1 112 ? 52.262 20.634 69.766 1.00 44.13 111 VAL A N 1
ATOM 849 C CA . VAL A 1 112 ? 52.532 19.713 70.873 1.00 44.08 111 VAL A CA 1
ATOM 850 C C . VAL A 1 112 ? 53.229 18.425 70.358 1.00 42.50 111 VAL A C 1
ATOM 851 O O . VAL A 1 112 ? 54.235 17.964 70.945 1.00 41.64 111 VAL A O 1
ATOM 855 N N . THR A 1 113 ? 52.720 17.858 69.263 1.00 41.34 112 THR A N 1
ATOM 856 C CA . THR A 1 113 ? 53.363 16.663 68.656 1.00 39.31 112 THR A CA 1
ATOM 857 C C . THR A 1 113 ? 54.780 16.976 68.159 1.00 37.04 112 THR A C 1
ATOM 858 O O . THR A 1 113 ? 55.727 16.255 68.474 1.00 36.21 112 THR A O 1
ATOM 862 N N . CYS A 1 114 ? 54.934 18.073 67.437 1.00 35.58 113 CYS A N 1
ATOM 863 C CA . CYS A 1 114 ? 56.251 18.444 66.908 1.00 34.59 113 CYS A CA 1
ATOM 864 C C . CYS A 1 114 ? 57.279 18.842 68.002 1.00 34.50 113 CYS A C 1
ATOM 865 O O . CYS A 1 114 ? 58.445 18.527 67.878 1.00 31.57 113 CYS A O 1
ATOM 868 N N . SER A 1 115 ? 56.831 19.508 69.061 1.00 36.03 114 SER A N 1
ATOM 869 C CA . SER A 1 115 ? 57.718 19.854 70.180 1.00 37.41 114 SER A CA 1
ATOM 870 C C . SER A 1 115 ? 58.314 18.627 70.836 1.00 36.41 114 SER A C 1
ATOM 871 O O . SER A 1 115 ? 59.485 18.638 71.198 1.00 33.79 114 SER A O 1
ATOM 874 N N . ARG A 1 116 ? 57.506 17.569 70.983 1.00 37.40 115 ARG A N 1
ATOM 875 C CA . ARG A 1 116 ? 57.998 16.330 71.592 1.00 37.98 115 ARG A CA 1
ATOM 876 C C . ARG A 1 116 ? 59.094 15.736 70.711 1.00 35.77 115 ARG A C 1
ATOM 877 O O . ARG A 1 116 ? 60.162 15.408 71.195 1.00 37.22 115 ARG A O 1
ATOM 885 N N . THR A 1 117 ? 58.830 15.611 69.428 1.00 39.12 116 THR A N 1
ATOM 886 C CA . THR A 1 117 ? 59.850 15.215 68.456 1.00 36.52 116 THR A CA 1
ATOM 887 C C . THR A 1 117 ? 61.044 16.159 68.471 1.00 34.05 116 THR A C 1
ATOM 888 O O . THR A 1 117 ? 62.184 15.726 68.363 1.00 33.33 116 THR A O 1
ATOM 892 N N . GLY A 1 118 ? 60.765 17.453 68.589 1.00 32.84 117 GLY A N 1
ATOM 893 C CA . GLY A 1 118 ? 61.787 18.492 68.739 1.00 31.32 117 GLY A CA 1
ATOM 894 C C . GLY A 1 118 ? 62.866 18.222 69.783 1.00 31.20 117 GLY A C 1
ATOM 895 O O . GLY A 1 118 ? 64.050 18.424 69.507 1.00 29.44 117 GLY A O 1
ATOM 896 N N . ILE A 1 119 ? 62.461 17.735 70.947 1.00 31.13 118 ILE A N 1
ATOM 897 C CA . ILE A 1 119 ? 63.385 17.419 72.043 1.00 32.09 118 ILE A CA 1
ATOM 898 C C . ILE A 1 119 ? 64.394 16.305 71.613 1.00 32.88 118 ILE A C 1
ATOM 899 O O . ILE A 1 119 ? 65.588 16.377 71.936 1.00 32.69 118 ILE A O 1
ATOM 904 N N . ASN A 1 120 ? 63.912 15.299 70.860 1.00 32.98 119 ASN A N 1
ATOM 905 C CA . ASN A 1 120 ? 64.760 14.214 70.389 1.00 32.33 119 ASN A CA 1
ATOM 906 C C . ASN A 1 120 ? 65.717 14.667 69.311 1.00 31.11 119 ASN A C 1
ATOM 907 O O . ASN A 1 120 ? 66.852 14.171 69.222 1.00 31.20 119 ASN A O 1
ATOM 912 N N . PHE A 1 121 ? 65.244 15.569 68.462 1.00 30.93 120 PHE A N 1
ATOM 913 C CA . PHE A 1 121 ? 66.085 16.213 67.439 1.00 29.57 120 PHE A CA 1
ATOM 914 C C . PHE A 1 121 ? 67.243 16.986 68.060 1.00 28.49 120 PHE A C 1
ATOM 915 O O . PHE A 1 121 ? 68.373 16.849 67.602 1.00 29.10 120 PHE A O 1
ATOM 931 N N . ALA A 1 123 ? 68.620 16.538 71.094 1.00 28.26 122 ALA A N 1
ATOM 932 C CA . ALA A 1 123 ? 69.508 15.511 71.642 1.00 28.95 122 ALA A CA 1
ATOM 933 C C . ALA A 1 123 ? 70.486 14.954 70.589 1.00 29.41 122 ALA A C 1
ATOM 934 O O . ALA A 1 123 ? 71.698 14.817 70.840 1.00 30.15 122 ALA A O 1
ATOM 936 N N . ASP A 1 124 ? 69.952 14.621 69.419 1.00 29.40 123 ASP A N 1
ATOM 937 C CA . ASP A 1 124 ? 70.738 14.014 68.356 1.00 29.00 123 ASP A CA 1
ATOM 938 C C . ASP A 1 124 ? 71.682 15.031 67.726 1.00 29.14 123 ASP A C 1
ATOM 939 O O . ASP A 1 124 ? 72.854 14.749 67.529 1.00 30.06 123 ASP A O 1
ATOM 944 N N . VAL A 1 125 ? 71.178 16.233 67.418 1.00 27.84 124 VAL A N 1
ATOM 945 C CA . VAL A 1 125 ? 71.991 17.226 66.726 1.00 26.76 124 VAL A CA 1
ATOM 946 C C . VAL A 1 125 ? 73.214 17.663 67.552 1.00 25.72 124 VAL A C 1
ATOM 947 O O . VAL A 1 125 ? 74.315 17.886 66.993 1.00 24.58 124 VAL A O 1
ATOM 951 N N . PHE A 1 126 ? 73.034 17.733 68.853 1.00 24.97 125 PHE A N 1
ATOM 952 C CA . PHE A 1 126 ? 74.059 18.227 69.723 1.00 26.57 125 PHE A CA 1
ATOM 953 C C . PHE A 1 126 ? 74.775 17.175 70.572 1.00 27.78 125 PHE A C 1
ATOM 954 O O . PHE A 1 126 ? 75.505 17.528 71.456 1.00 29.90 125 PHE A O 1
ATOM 962 N N . HIS A 1 127 ? 74.601 15.888 70.287 1.00 30.07 126 HIS A N 1
ATOM 963 C CA . HIS A 1 127 ? 75.110 14.830 71.187 1.00 31.55 126 HIS A CA 1
ATOM 964 C C . HIS A 1 127 ? 76.640 14.859 71.385 1.00 32.85 126 HIS A C 1
ATOM 965 O O . HIS A 1 127 ? 77.126 14.470 72.464 1.00 34.23 126 HIS A O 1
ATOM 972 N N . GLU A 1 128 ? 77.389 15.347 70.380 1.00 32.68 127 GLU A N 1
ATOM 973 C CA . GLU A 1 128 ? 78.842 15.457 70.512 1.00 34.72 127 GLU A CA 1
ATOM 974 C C . GLU A 1 128 ? 79.301 16.723 71.270 1.00 34.10 127 GLU A C 1
ATOM 975 O O . GLU A 1 128 ? 80.476 16.834 71.594 1.00 35.05 127 GLU A O 1
ATOM 981 N N . PHE A 1 129 ? 78.395 17.656 71.542 1.00 32.45 128 PHE A N 1
ATOM 982 C CA . PHE A 1 129 ? 78.763 18.945 72.129 1.00 32.39 128 PHE A CA 1
ATOM 983 C C . PHE A 1 129 ? 78.747 18.858 73.623 1.00 33.40 128 PHE A C 1
ATOM 984 O O . PHE A 1 129 ? 77.782 18.347 74.204 1.00 35.23 128 PHE A O 1
ATOM 992 N N . THR A 1 130 ? 79.771 19.399 74.261 1.00 33.74 129 THR A N 1
ATOM 993 C CA . THR A 1 130 ? 79.704 19.700 75.693 1.00 34.19 129 THR A CA 1
ATOM 994 C C . THR A 1 130 ? 78.867 20.981 75.880 1.00 34.08 129 THR A C 1
ATOM 995 O O . THR A 1 130 ? 78.661 21.759 74.924 1.00 30.45 129 THR A O 1
ATOM 999 N N . LYS A 1 131 ? 78.409 21.214 77.103 1.00 35.14 130 LYS A N 1
ATOM 1000 C CA . LYS A 1 131 ? 77.684 22.449 77.430 1.00 35.71 130 LYS A CA 1
ATOM 1001 C C . LYS A 1 131 ? 78.527 23.709 77.074 1.00 35.76 130 LYS A C 1
ATOM 1002 O O . LYS A 1 131 ? 78.007 24.675 76.508 1.00 33.39 130 LYS A O 1
ATOM 1008 N N . ASP A 1 132 ? 79.837 23.624 77.292 1.00 36.09 131 ASP A N 1
ATOM 1009 C CA . ASP A 1 132 ? 80.743 24.705 77.001 1.00 36.48 131 ASP A CA 1
ATOM 1010 C C . ASP A 1 132 ? 80.889 25.053 75.517 1.00 34.76 131 ASP A C 1
ATOM 1011 O O . ASP A 1 132 ? 81.009 26.235 75.138 1.00 33.04 131 ASP A O 1
ATOM 1016 N N . GLU A 1 133 ? 80.920 24.020 74.686 1.00 33.46 132 GLU A N 1
ATOM 1017 C CA . GLU A 1 133 ? 80.925 24.200 73.250 1.00 31.39 132 GLU A CA 1
ATOM 1018 C C . GLU A 1 133 ? 79.657 24.849 72.765 1.00 29.02 132 GLU A C 1
ATOM 1019 O O . GLU A 1 133 ? 79.696 25.610 71.811 1.00 27.60 132 GLU A O 1
ATOM 1025 N N . LEU A 1 134 ? 78.520 24.441 73.332 1.00 29.36 133 LEU A N 1
ATOM 1026 C CA . LEU A 1 134 ? 77.232 25.057 73.019 1.00 29.06 133 LEU A CA 1
ATOM 1027 C C . LEU A 1 134 ? 77.203 26.529 73.390 1.00 29.22 133 LEU A C 1
ATOM 1028 O O . LEU A 1 134 ? 76.766 27.349 72.588 1.00 28.61 133 LEU A O 1
ATOM 1033 N N . GLU A 1 135 ? 77.684 26.872 74.590 1.00 29.91 134 GLU A N 1
ATOM 1034 C CA . GLU A 1 135 ? 77.728 28.276 75.002 1.00 30.62 134 GLU A CA 1
ATOM 1035 C C . GLU A 1 135 ? 78.622 29.101 74.053 1.00 29.87 134 GLU A C 1
ATOM 1036 O O . GLU A 1 135 ? 78.269 30.242 73.698 1.00 28.33 134 GLU A O 1
ATOM 1042 N N . THR A 1 136 ? 79.720 28.487 73.586 1.00 29.60 135 THR A N 1
ATOM 1043 C CA . THR A 1 136 ? 80.648 29.152 72.697 1.00 29.50 135 THR A CA 1
ATOM 1044 C C . THR A 1 136 ? 79.992 29.330 71.347 1.00 29.24 135 THR A C 1
ATOM 1045 O O . THR A 1 136 ? 80.018 30.425 70.809 1.00 27.78 135 THR A O 1
ATOM 1049 N N . LEU A 1 137 ? 79.359 28.270 70.818 1.00 28.71 136 LEU A N 1
ATOM 1050 C CA . LEU A 1 137 ? 78.738 28.373 69.507 1.00 27.13 136 LEU A CA 1
ATOM 1051 C C . LEU A 1 137 ? 77.629 29.419 69.519 1.00 26.43 136 LEU A C 1
ATOM 1052 O O . LEU A 1 137 ? 77.629 30.319 68.707 1.00 26.67 136 LEU A O 1
ATOM 1057 N N . TRP A 1 138 ? 76.720 29.332 70.494 1.00 27.40 137 TRP A N 1
ATOM 1058 C CA . TRP A 1 138 ? 75.645 30.293 70.637 1.00 27.30 137 TRP A CA 1
ATOM 1059 C C . TRP A 1 138 ? 76.162 31.752 70.631 1.00 28.02 137 TRP A C 1
ATOM 1060 O O . TRP A 1 138 ? 75.626 32.631 69.914 1.00 26.28 137 TRP A O 1
ATOM 1071 N N . SER A 1 139 ? 77.182 31.999 71.454 1.00 28.23 138 SER A N 1
ATOM 1072 C CA . SER A 1 139 ? 77.769 33.305 71.592 1.00 29.53 138 SER A CA 1
ATOM 1073 C C . SER A 1 139 ? 78.321 33.825 70.250 1.00 29.06 138 SER A C 1
ATOM 1074 O O . SER A 1 139 ? 78.104 34.987 69.913 1.00 27.76 138 SER A O 1
ATOM 1077 N N . LEU A 1 140 ? 79.010 32.951 69.488 1.00 28.24 139 LEU A N 1
ATOM 1078 C CA . LEU A 1 140 ? 79.613 33.342 68.215 1.00 27.90 139 LEU A CA 1
ATOM 1079 C C . LEU A 1 140 ? 78.505 33.572 67.151 1.00 26.92 139 LEU A C 1
ATOM 1080 O O . LEU A 1 140 ? 78.633 34.437 66.286 1.00 27.46 139 LEU A O 1
ATOM 1085 N N . LEU A 1 141 ? 77.430 32.816 67.228 1.00 26.62 140 LEU A N 1
ATOM 1086 C CA . LEU A 1 141 ? 76.290 33.043 66.326 1.00 26.75 140 LEU A CA 1
ATOM 1087 C C . LEU A 1 141 ? 75.602 34.398 66.607 1.00 27.51 140 LEU A C 1
ATOM 1088 O O . LEU A 1 141 ? 75.209 35.081 65.670 1.00 28.59 140 LEU A O 1
ATOM 1093 N N . LYS A 1 142 ? 75.470 34.765 67.881 1.00 28.77 141 LYS A N 1
ATOM 1094 C CA . LYS A 1 142 ? 74.898 36.056 68.280 1.00 30.58 141 LYS A CA 1
ATOM 1095 C C . LYS A 1 142 ? 75.795 37.199 67.799 1.00 31.10 141 LYS A C 1
ATOM 1096 O O . LYS A 1 142 ? 75.306 38.248 67.393 1.00 30.41 141 LYS A O 1
ATOM 1102 N N . LYS A 1 143 ? 77.108 36.995 67.881 1.00 30.59 142 LYS A N 1
ATOM 1103 C CA . LYS A 1 143 ? 78.044 38.003 67.423 1.00 32.19 142 LYS A CA 1
ATOM 1104 C C . LYS A 1 143 ? 77.910 38.245 65.904 1.00 30.46 142 LYS A C 1
ATOM 1105 O O . LYS A 1 143 ? 77.884 39.373 65.462 1.00 29.90 142 LYS A O 1
ATOM 1119 N N . TYR A 1 145 ? 75.318 37.673 64.085 1.00 27.77 144 TYR A N 1
ATOM 1120 C CA . TYR A 1 145 ? 74.017 38.282 63.914 1.00 27.25 144 TYR A CA 1
ATOM 1121 C C . TYR A 1 145 ? 74.052 39.806 63.929 1.00 28.39 144 TYR A C 1
ATOM 1122 O O . TYR A 1 145 ? 73.366 40.461 63.110 1.00 26.97 144 TYR A O 1
ATOM 1131 N N . ARG A 1 146 ? 74.809 40.369 64.870 1.00 28.20 145 ARG A N 1
ATOM 1132 C CA . ARG A 1 146 ? 74.816 41.793 65.049 1.00 29.97 145 ARG A CA 1
ATOM 1133 C C . ARG A 1 146 ? 75.879 42.542 64.218 1.00 30.12 145 ARG A C 1
ATOM 1134 O O . ARG A 1 146 ? 76.134 43.705 64.511 1.00 30.15 145 ARG A O 1
ATOM 1142 N N . PHE A 1 147 ? 76.448 41.913 63.165 1.00 29.36 146 PHE A N 1
ATOM 1143 C CA . PHE A 1 147 ? 77.465 42.580 62.289 1.00 30.72 146 PHE A CA 1
ATOM 1144 C C . PHE A 1 147 ? 77.030 43.968 61.727 1.00 32.76 146 PHE A C 1
ATOM 1145 O O . PHE A 1 147 ? 77.849 44.836 61.530 1.00 33.55 146 PHE A O 1
ATOM 1153 N N . ASN A 1 148 ? 75.736 44.153 61.481 1.00 33.75 147 ASN A N 1
ATOM 1154 C CA . ASN A 1 148 ? 75.216 45.443 61.007 1.00 35.07 147 ASN A CA 1
ATOM 1155 C C . ASN A 1 148 ? 74.647 46.408 62.090 1.00 36.42 147 ASN A C 1
ATOM 1156 O O . ASN A 1 148 ? 73.975 47.388 61.756 1.00 35.60 147 ASN A O 1
ATOM 1161 N N . GLY A 1 149 ? 74.940 46.155 63.369 1.00 37.05 148 GLY A N 1
ATOM 1162 C CA . GLY A 1 149 ? 74.433 47.016 64.486 1.00 37.70 148 GLY A CA 1
ATOM 1163 C C . GLY A 1 149 ? 73.073 46.629 65.098 1.00 37.85 148 GLY A C 1
ATOM 1164 O O . GLY A 1 149 ? 72.652 47.236 66.086 1.00 39.27 148 GLY A O 1
ATOM 1165 N N . GLU A 1 150 ? 72.366 45.678 64.488 1.00 36.81 149 GLU A N 1
ATOM 1166 C CA . GLU A 1 150 ? 71.063 45.207 64.947 1.00 37.65 149 GLU A CA 1
ATOM 1167 C C . GLU A 1 150 ? 71.219 43.867 65.655 1.00 35.98 149 GLU A C 1
ATOM 1168 O O . GLU A 1 150 ? 71.561 42.874 65.019 1.00 36.34 149 GLU A O 1
ATOM 1171 N N . GLU A 1 151 ? 70.970 43.825 66.951 1.00 51.78 150 GLU A N 1
ATOM 1172 C CA . GLU A 1 151 ? 71.093 42.591 67.720 1.00 51.99 150 GLU A CA 1
ATOM 1173 C C . GLU A 1 151 ? 69.883 41.695 67.545 1.00 50.50 150 GLU A C 1
ATOM 1174 O O . GLU A 1 151 ? 68.806 42.139 67.157 1.00 51.06 150 GLU A O 1
ATOM 1180 N N . GLN A 1 152 ? 70.080 40.430 67.880 1.00 50.49 151 GLN A N 1
ATOM 1181 C CA . GLN A 1 152 ? 69.046 39.411 67.762 1.00 51.00 151 GLN A CA 1
ATOM 1182 C C . GLN A 1 152 ? 67.909 39.682 68.742 1.00 53.06 151 GLN A C 1
ATOM 1183 O O . GLN A 1 152 ? 68.134 40.176 69.856 1.00 53.81 151 GLN A O 1
ATOM 1189 N N . ASP A 1 153 ? 66.692 39.422 68.277 1.00 55.81 152 ASP A N 1
ATOM 1190 C CA . ASP A 1 153 ? 65.494 39.504 69.096 1.00 60.35 152 ASP A CA 1
ATOM 1191 C C . ASP A 1 153 ? 65.055 38.052 69.323 1.00 59.86 152 ASP A C 1
ATOM 1192 O O . ASP A 1 153 ? 64.240 37.504 68.571 1.00 62.46 152 ASP A O 1
ATOM 1197 N N . GLY A 1 154 ? 65.620 37.447 70.366 1.00 58.18 153 GLY A N 1
ATOM 1198 C CA . GLY A 1 154 ? 65.653 36.008 70.501 1.00 57.11 153 GLY A CA 1
ATOM 1199 C C . GLY A 1 154 ? 64.529 35.436 71.342 1.00 60.29 153 GLY A C 1
ATOM 1200 O O . GLY A 1 154 ? 63.573 36.134 71.699 1.00 64.43 153 GLY A O 1
ATOM 1201 N N . PHE A 1 155 ? 64.686 34.151 71.664 1.00 59.54 154 PHE A N 1
ATOM 1202 C CA . PHE A 1 155 ? 63.692 33.335 72.357 1.00 61.85 154 PHE A CA 1
ATOM 1203 C C . PHE A 1 155 ? 64.159 33.035 73.799 1.00 62.47 154 PHE A C 1
ATOM 1204 O O . PHE A 1 155 ? 63.827 32.004 74.367 1.00 62.29 154 PHE A O 1
ATOM 1212 N N . GLU A 1 156 ? 64.902 33.971 74.388 1.00 65.94 155 GLU A N 1
ATOM 1213 C CA . GLU A 1 156 ? 65.604 33.761 75.664 1.00 69.68 155 GLU A CA 1
ATOM 1214 C C . GLU A 1 156 ? 64.710 33.986 76.868 1.00 76.93 155 GLU A C 1
ATOM 1215 O O . GLU A 1 156 ? 65.043 33.545 77.967 1.00 80.53 155 GLU A O 1
ATOM 1221 N N . GLU A 1 157 ? 63.567 34.649 76.660 1.00 81.94 156 GLU A N 1
ATOM 1222 C CA . GLU A 1 157 ? 62.483 34.678 77.661 1.00 90.47 156 GLU A CA 1
ATOM 1223 C C . GLU A 1 157 ? 61.854 33.290 77.977 1.00 89.49 156 GLU A C 1
ATOM 1224 O O . GLU A 1 157 ? 61.052 33.185 78.911 1.00 96.53 156 GLU A O 1
ATOM 1226 N N . ASP A 1 158 ? 62.207 32.242 77.213 1.00 83.11 157 ASP A N 1
ATOM 1227 C CA . ASP A 1 158 ? 61.928 30.838 77.615 1.00 81.94 157 ASP A CA 1
ATOM 1228 C C . ASP A 1 158 ? 62.502 30.406 78.989 1.00 84.60 157 ASP A C 1
ATOM 1229 O O . ASP A 1 158 ? 61.974 29.464 79.605 1.00 85.20 157 ASP A O 1
ATOM 1234 N N . ALA A 1 159 ? 63.600 31.039 79.431 1.00 87.27 158 ALA A N 1
ATOM 1235 C CA . ALA A 1 159 ? 64.243 30.702 80.721 1.00 92.68 158 ALA A CA 1
ATOM 1236 C C . ALA A 1 159 ? 63.393 31.099 81.928 1.00 101.74 158 ALA A C 1
ATOM 1237 O O . ALA A 1 159 ? 63.003 30.241 82.722 1.00 104.17 158 ALA A O 1
ATOM 1239 N N . ASN A 1 160 ? 63.100 32.393 82.041 1.00 108.32 159 ASN A N 1
ATOM 1240 C CA . ASN A 1 160 ? 62.495 32.972 83.248 1.00 121.14 159 ASN A CA 1
ATOM 1241 C C . ASN A 1 160 ? 60.998 32.664 83.380 1.00 124.02 159 ASN A C 1
ATOM 1242 O O . ASN A 1 160 ? 60.597 31.518 83.618 1.00 120.64 159 ASN A O 1
ATOM 1244 N N . GLU A 1 166 ? 56.507 23.354 86.229 1.00 102.17 165 GLU A N 1
ATOM 1245 C CA . GLU A 1 166 ? 55.941 22.097 86.731 1.00 101.91 165 GLU A CA 1
ATOM 1246 C C . GLU A 1 166 ? 56.441 20.936 85.864 1.00 90.57 165 GLU A C 1
ATOM 1247 O O . GLU A 1 166 ? 56.101 20.846 84.682 1.00 87.08 165 GLU A O 1
ATOM 1253 N N . ILE A 1 167 ? 57.291 20.089 86.447 1.00 87.11 166 ILE A N 1
ATOM 1254 C CA . ILE A 1 167 ? 57.768 18.861 85.794 1.00 79.14 166 ILE A CA 1
ATOM 1255 C C . ILE A 1 167 ? 56.927 17.689 86.292 1.00 79.10 166 ILE A C 1
ATOM 1256 O O . ILE A 1 167 ? 57.232 17.095 87.311 1.00 81.38 166 ILE A O 1
ATOM 1261 N N . ASP A 1 168 ? 55.848 17.399 85.572 1.00 78.24 167 ASP A N 1
ATOM 1262 C CA . ASP A 1 168 ? 55.019 16.210 85.812 1.00 78.39 167 ASP A CA 1
ATOM 1263 C C . ASP A 1 168 ? 55.665 14.936 85.188 1.00 71.77 167 ASP A C 1
ATOM 1264 O O . ASP A 1 168 ? 56.754 15.004 84.637 1.00 67.37 167 ASP A O 1
ATOM 1269 N N . LYS A 1 169 ? 54.974 13.802 85.285 1.00 71.74 168 LYS A N 1
ATOM 1270 C CA . LYS A 1 169 ? 55.473 12.526 84.795 1.00 68.46 168 LYS A CA 1
ATOM 1271 C C . LYS A 1 169 ? 55.770 12.547 83.288 1.00 67.23 168 LYS A C 1
ATOM 1272 O O . LYS A 1 169 ? 56.872 12.193 82.897 1.00 65.40 168 LYS A O 1
ATOM 1278 N N . ILE A 1 170 ? 54.808 12.984 82.462 1.00 74.10 169 ILE A N 1
ATOM 1279 C CA . ILE A 1 170 ? 55.022 13.099 80.994 1.00 69.20 169 ILE A CA 1
ATOM 1280 C C . ILE A 1 170 ? 56.293 13.888 80.643 1.00 61.24 169 ILE A C 1
ATOM 1281 O O . ILE A 1 170 ? 57.119 13.420 79.858 1.00 57.27 169 ILE A O 1
ATOM 1286 N N . LYS A 1 171 ? 56.455 15.069 81.234 1.00 59.89 170 LYS A N 1
ATOM 1287 C CA . LYS A 1 171 ? 57.682 15.855 81.024 1.00 53.54 170 LYS A CA 1
ATOM 1288 C C . LYS A 1 171 ? 58.914 15.128 81.549 1.00 48.91 170 LYS A C 1
ATOM 1289 O O . LYS A 1 171 ? 59.967 15.191 80.914 1.00 43.93 170 LYS A O 1
ATOM 1292 N N . SER A 1 172 ? 58.793 14.449 82.696 1.00 50.61 171 SER A N 1
ATOM 1293 C CA . SER A 1 172 ? 59.938 13.702 83.244 1.00 48.70 171 SER A CA 1
ATOM 1294 C C . SER A 1 172 ? 60.409 12.584 82.268 1.00 45.28 171 SER A C 1
ATOM 1295 O O . SER A 1 172 ? 61.623 12.424 82.058 1.00 4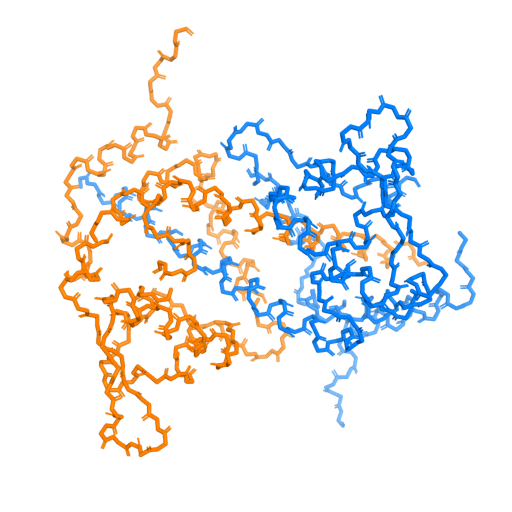0.56 171 SER A O 1
ATOM 1298 N N . GLU A 1 173 ? 59.451 11.913 81.615 1.00 46.89 172 GLU A N 1
ATOM 1299 C CA A GLU A 1 173 ? 59.751 10.855 80.628 0.50 45.91 172 GLU A CA 1
ATOM 1300 C CA B GLU A 1 173 ? 59.782 10.858 80.659 0.50 46.15 172 GLU A CA 1
ATOM 1301 C C . GLU A 1 173 ? 60.427 11.442 79.386 1.00 41.30 172 GLU A C 1
ATOM 1302 O O . GLU A 1 173 ? 61.409 10.883 78.875 1.00 39.05 172 GLU A O 1
ATOM 1313 N N . ALA A 1 174 ? 59.914 12.581 78.902 1.00 40.96 173 ALA A N 1
ATOM 1314 C CA . ALA A 1 174 ? 60.583 13.293 77.792 1.00 37.23 173 ALA A CA 1
ATOM 1315 C C . ALA A 1 174 ? 62.024 13.660 78.181 1.00 34.75 173 ALA A C 1
ATOM 1316 O O . ALA A 1 174 ? 62.953 13.481 77.390 1.00 32.16 173 ALA A O 1
ATOM 1318 N N . LEU A 1 175 ? 62.228 14.137 79.398 1.00 35.63 174 LEU A N 1
ATOM 1319 C CA . LEU A 1 175 ? 63.585 14.531 79.798 1.00 34.36 174 LEU A CA 1
ATOM 1320 C C . LEU A 1 175 ? 64.483 13.304 80.006 1.00 34.16 174 LEU A C 1
ATOM 1321 O O . LEU A 1 175 ? 65.665 13.340 79.710 1.00 33.68 174 LEU A O 1
ATOM 1326 N N . GLU A 1 176 ? 63.925 12.199 80.476 1.00 38.38 175 GLU A N 1
ATOM 1327 C CA . GLU A 1 176 ? 64.704 10.947 80.567 1.00 39.38 175 GLU A CA 1
ATOM 1328 C C . GLU A 1 176 ? 65.119 10.433 79.184 1.00 36.62 175 GLU A C 1
ATOM 1329 O O . GLU A 1 176 ? 66.294 10.076 79.005 1.00 34.47 175 GLU A O 1
ATOM 1335 N N . GLU A 1 177 ? 64.187 10.416 78.211 1.00 35.44 176 GLU A N 1
ATOM 1336 C CA . GLU A 1 177 ? 64.540 9.969 76.876 1.00 33.97 176 GLU A CA 1
ATOM 1337 C C . GLU A 1 177 ? 65.638 10.891 76.280 1.00 31.53 176 GLU A C 1
ATOM 1338 O O . GLU A 1 177 ? 66.570 10.414 75.662 1.00 29.48 176 GLU A O 1
ATOM 1344 N N . PHE A 1 178 ? 65.479 12.206 76.462 1.00 31.30 177 PHE A N 1
ATOM 1345 C CA . PHE A 1 178 ? 66.494 13.187 76.067 1.00 31.68 177 PHE A CA 1
ATOM 1346 C C . PHE A 1 178 ? 67.918 12.854 76.550 1.00 32.62 177 PHE A C 1
ATOM 1347 O O . PHE A 1 178 ? 68.865 12.888 75.766 1.00 33.45 177 PHE A O 1
ATOM 1355 N N . ALA A 1 179 ? 68.054 12.568 77.835 1.00 33.85 178 ALA A N 1
ATOM 1356 C CA . ALA A 1 179 ? 69.359 12.321 78.431 1.00 36.50 178 ALA A CA 1
ATOM 1357 C C . ALA A 1 179 ? 69.976 11.055 77.877 1.00 38.19 178 ALA A C 1
ATOM 1358 O O . ALA A 1 179 ? 71.169 11.024 77.638 1.00 39.69 178 ALA A O 1
ATOM 1360 N N . LYS A 1 180 ? 69.161 10.022 77.651 1.00 38.62 179 LYS A N 1
ATOM 1361 C CA . LYS A 1 180 ? 69.661 8.781 77.085 1.00 40.73 179 LYS A CA 1
ATOM 1362 C C . LYS A 1 180 ? 70.049 8.909 75.606 1.00 39.78 179 LYS A C 1
ATOM 1363 O O . LYS A 1 180 ? 71.054 8.334 75.191 1.00 41.92 179 LYS A O 1
ATOM 1369 N N . ARG A 1 181 ? 69.272 9.653 74.822 1.00 37.29 180 ARG A N 1
ATOM 1370 C CA . ARG A 1 181 ? 69.631 9.901 73.417 1.00 38.05 180 ARG A CA 1
ATOM 1371 C C . ARG A 1 181 ? 70.912 10.667 73.319 1.00 39.01 180 ARG A C 1
ATOM 1372 O O . ARG A 1 181 ? 71.808 10.257 72.631 1.00 41.07 180 ARG A O 1
ATOM 1380 N N . ARG A 1 182 ? 70.962 11.799 74.001 1.00 39.88 181 ARG A N 1
ATOM 1381 C CA . ARG A 1 182 ? 72.161 12.654 74.061 1.00 43.20 181 ARG A CA 1
ATOM 1382 C C . ARG A 1 182 ? 73.458 11.908 74.449 1.00 48.93 181 ARG A C 1
ATOM 1383 O O . ARG A 1 182 ? 74.517 12.158 73.878 1.00 51.45 181 ARG A O 1
ATOM 1391 N N . ASN A 1 183 ? 73.358 11.021 75.426 1.00 52.41 182 ASN A N 1
ATOM 1392 C CA . ASN A 1 183 ? 74.514 10.258 75.903 1.00 59.52 182 ASN A CA 1
ATOM 1393 C C . ASN A 1 183 ? 74.766 8.931 75.152 1.00 63.49 182 ASN A C 1
ATOM 1394 O O . ASN A 1 183 ? 75.668 8.203 75.494 1.00 68.58 182 ASN A O 1
ATOM 1399 N N . ARG A 1 184 ? 73.994 8.666 74.092 1.00 63.65 183 ARG A N 1
ATOM 1400 C CA . ARG A 1 184 ? 74.285 7.587 73.125 1.00 68.29 183 ARG A CA 1
ATOM 1401 C C . ARG A 1 184 ? 74.440 6.204 73.779 1.00 73.33 183 ARG A C 1
ATOM 1402 O O . ARG A 1 184 ? 75.430 5.499 73.571 1.00 79.00 183 ARG A O 1
ATOM 1410 N N . VAL A 1 185 ? 73.435 5.843 74.578 1.00 73.12 184 VAL A N 1
ATOM 141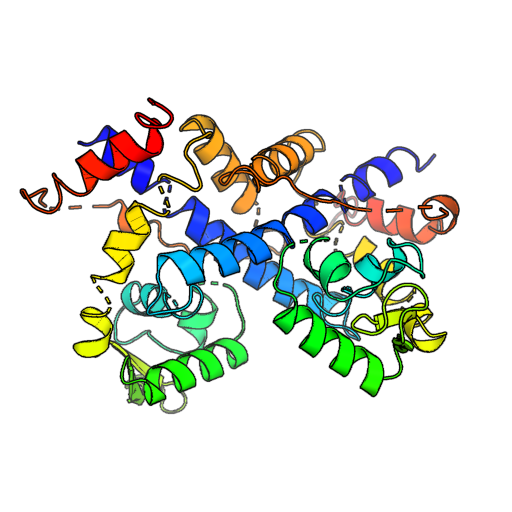1 C CA . VAL A 1 185 ? 73.389 4.546 75.287 1.00 77.78 184 VAL A CA 1
ATOM 1412 C C . VAL A 1 185 ? 73.130 3.345 74.343 1.00 81.15 184 VAL A C 1
ATOM 1413 O O . VAL A 1 185 ? 73.356 2.189 74.746 1.00 85.73 184 VAL A O 1
ATOM 1417 N N . ASN A 1 186 ? 72.663 3.631 73.106 1.00 79.47 185 ASN A N 1
ATOM 1418 C CA . ASN A 1 186 ? 72.718 2.669 71.976 1.00 83.56 185 ASN A CA 1
ATOM 1419 C C . ASN A 1 186 ? 73.969 2.858 71.028 1.00 86.93 185 ASN A C 1
ATOM 1420 O O . ASN A 1 186 ? 74.785 3.779 71.223 1.00 86.11 185 ASN A O 1
ATOM 1425 N N . LYS A 1 187 ? 74.058 2.018 69.993 1.00 91.28 186 LYS A N 1
ATOM 1426 C CA . LYS A 1 187 ? 75.345 1.518 69.439 1.00 98.27 186 LYS A CA 1
ATOM 1427 C C . LYS A 1 187 ? 75.878 0.403 70.349 1.00 104.24 186 LYS A C 1
ATOM 1428 O O . LYS A 1 187 ? 77.087 0.173 70.433 1.00 110.32 186 LYS A O 1
ATOM 1430 N N . ASN A 1 188 ? 74.939 -0.323 70.971 1.00 104.11 187 ASN A N 1
ATOM 1431 C CA . ASN A 1 188 ? 75.211 -1.235 72.081 1.00 109.07 187 ASN A CA 1
ATOM 1432 C C . ASN A 1 188 ? 75.514 -2.617 71.494 1.00 116.92 187 ASN A C 1
ATOM 1433 O O . ASN A 1 188 ? 76.642 -3.087 71.614 1.00 124.04 187 ASN A O 1
ATOM 1438 N N . ASP A 1 189 ? 74.504 -3.240 70.856 1.00 116.73 188 ASP A N 1
ATOM 1439 C CA . ASP A 1 189 ? 74.647 -4.426 69.959 1.00 123.85 188 ASP A CA 1
ATOM 1440 C C . ASP A 1 189 ? 73.272 -4.923 69.499 1.00 122.50 188 ASP A C 1
ATOM 1441 O O . ASP A 1 189 ? 72.428 -4.143 69.062 1.00 116.05 188 ASP A O 1
ATOM 1446 N N . TYR B 1 4 ? 65.973 17.158 87.470 1.00 58.62 3 TYR B N 1
ATOM 1447 C CA . TYR B 1 4 ? 66.146 17.294 85.986 1.00 57.19 3 TYR B CA 1
ATOM 1448 C C . TYR B 1 4 ? 66.635 18.650 85.577 1.00 55.03 3 TYR B C 1
ATOM 1449 O O . TYR B 1 4 ? 66.500 19.021 84.401 1.00 54.38 3 TYR B O 1
ATOM 1458 N N . SER B 1 5 ? 67.210 19.413 86.505 1.00 54.44 4 SER B N 1
ATOM 1459 C CA . SER B 1 5 ? 67.610 20.768 86.166 1.00 52.82 4 SER B CA 1
ATOM 1460 C C . SER B 1 5 ? 68.765 20.796 85.147 1.00 49.85 4 SER B C 1
ATOM 1461 O O . SER B 1 5 ? 68.766 21.648 84.282 1.00 48.72 4 SER B O 1
ATOM 1464 N N . ASN B 1 6 ? 69.735 19.886 85.258 1.00 49.00 5 ASN B N 1
ATOM 1465 C CA . ASN B 1 6 ? 70.813 19.792 84.257 1.00 48.11 5 ASN B CA 1
ATOM 1466 C C . ASN B 1 6 ? 70.267 19.555 82.840 1.00 46.11 5 ASN B C 1
ATOM 1467 O O . ASN B 1 6 ? 70.669 20.213 81.913 1.00 44.86 5 ASN B O 1
ATOM 1470 N N . GLU B 1 7 ? 69.329 18.629 82.723 1.00 46.06 6 GLU B N 1
ATOM 1471 C CA . GLU B 1 7 ? 68.670 18.315 81.476 1.00 45.47 6 GLU B CA 1
ATOM 1472 C C . GLU B 1 7 ? 67.904 19.525 80.924 1.00 43.66 6 GLU B C 1
ATOM 1473 O O . GLU B 1 7 ? 68.043 19.850 79.745 1.00 40.92 6 GLU B O 1
ATOM 1479 N N . LEU B 1 8 ? 67.127 20.198 81.778 1.00 44.05 7 LEU B N 1
ATOM 1480 C CA . LEU B 1 8 ? 66.420 21.425 81.363 1.00 44.29 7 LEU B CA 1
ATOM 1481 C C . LEU B 1 8 ? 67.350 22.498 80.873 1.00 43.24 7 LEU B C 1
ATOM 1482 O O . LEU B 1 8 ? 67.086 23.105 79.836 1.00 42.48 7 LEU B O 1
ATOM 1487 N N . LYS B 1 9 ? 68.451 22.715 81.585 1.00 43.01 8 LYS B N 1
ATOM 1488 C CA . LYS B 1 9 ? 69.428 23.717 81.157 1.00 42.31 8 LYS B CA 1
ATOM 1489 C C . LYS B 1 9 ? 70.168 23.338 79.866 1.00 40.04 8 LYS B C 1
ATOM 1490 O O . LYS B 1 9 ? 70.495 24.212 79.059 1.00 38.70 8 LYS B O 1
ATOM 1493 N N . GLU B 1 10 ? 70.465 22.058 79.670 1.00 39.87 9 GLU B N 1
ATOM 1494 C CA . GLU B 1 10 ? 71.038 21.622 78.375 1.00 38.71 9 GLU B CA 1
ATOM 1495 C C . GLU B 1 10 ? 70.021 21.825 77.239 1.00 36.05 9 GLU B C 1
ATOM 1496 O O . GLU B 1 10 ? 70.362 22.421 76.217 1.00 35.33 9 GLU B O 1
ATOM 1502 N N . LEU B 1 11 ? 68.768 21.434 77.462 1.00 35.31 10 LEU B N 1
ATOM 1503 C CA . LEU B 1 11 ? 67.725 21.560 76.438 1.00 34.76 10 LEU B CA 1
ATOM 1504 C C . LEU B 1 11 ? 67.503 23.029 76.061 1.00 34.45 10 LEU B C 1
ATOM 1505 O O . LEU B 1 11 ? 67.549 23.376 74.877 1.00 32.95 10 LEU B O 1
ATOM 1510 N N . PHE B 1 12 ? 67.392 23.898 77.063 1.00 35.32 11 PHE B N 1
ATOM 1511 C CA . PHE B 1 12 ? 67.253 25.345 76.825 1.00 36.50 11 PHE B CA 1
ATOM 1512 C C . PHE B 1 12 ? 68.382 25.876 75.940 1.00 35.33 11 PHE B C 1
ATOM 1513 O O . PHE B 1 12 ? 68.157 26.523 74.934 1.00 33.04 11 PHE B O 1
ATOM 1521 N N . LEU B 1 13 ? 69.595 25.533 76.313 1.00 34.87 12 LEU B N 1
ATOM 1522 C CA . LEU B 1 13 ? 70.751 25.957 75.574 1.00 34.74 12 LEU B CA 1
ATOM 1523 C C . LEU B 1 13 ? 70.737 25.429 74.141 1.00 33.27 12 LEU B C 1
ATOM 1524 O O . LEU B 1 13 ? 70.994 26.176 73.211 1.00 34.40 12 LEU B O 1
ATOM 1537 N N . ASN B 1 15 ? 67.951 24.537 72.429 1.00 29.04 14 ASN B N 1
ATOM 1538 C CA . ASN B 1 15 ? 66.857 25.274 71.760 1.00 29.84 14 ASN B CA 1
ATOM 1539 C C . ASN B 1 15 ? 67.301 26.653 71.260 1.00 29.21 14 ASN B C 1
ATOM 1540 O O . ASN B 1 15 ? 67.020 27.021 70.100 1.00 28.13 14 ASN B O 1
ATOM 1545 N N . GLN B 1 16 ? 68.021 27.386 72.123 1.00 29.96 15 GLN B N 1
ATOM 1546 C CA . GLN B 1 16 ? 68.420 28.761 71.834 1.00 31.09 15 GLN B CA 1
ATOM 1547 C C . GLN B 1 16 ? 69.498 28.788 70.730 1.00 30.61 15 GLN B C 1
ATOM 1548 O O . GLN B 1 16 ? 69.503 29.683 69.896 1.00 30.37 15 GLN B O 1
ATOM 1554 N N . THR B 1 17 ? 70.420 27.826 70.765 1.00 30.84 16 THR B N 1
ATOM 1555 C CA . THR B 1 17 ? 71.465 27.718 69.741 1.00 29.99 16 THR B CA 1
ATOM 1556 C C . THR B 1 17 ? 70.853 27.381 68.395 1.00 30.11 16 THR B C 1
ATOM 1557 O O . THR B 1 17 ? 71.250 27.951 67.390 1.00 29.58 16 THR B O 1
ATOM 1561 N N . TYR B 1 18 ? 69.878 26.469 68.383 1.00 30.17 17 TYR B N 1
ATOM 1562 C CA . TYR B 1 18 ? 69.152 26.129 67.167 1.00 29.87 17 TYR B CA 1
ATOM 1563 C C . TYR B 1 18 ? 68.374 27.320 66.605 1.00 29.57 17 TYR B C 1
ATOM 1564 O O . TYR B 1 18 ? 68.503 27.627 65.419 1.00 28.66 17 TYR B O 1
ATOM 1573 N N . ALA B 1 19 ? 67.549 27.950 67.444 1.00 29.64 18 ALA B N 1
ATOM 1574 C CA . ALA B 1 19 ? 66.800 29.129 67.039 1.00 30.02 18 ALA B CA 1
ATOM 1575 C C . ALA B 1 19 ? 67.719 30.221 66.500 1.00 29.60 18 ALA B C 1
ATOM 1576 O O . ALA B 1 19 ? 67.393 30.868 65.500 1.00 30.40 18 ALA B O 1
ATOM 1578 N N . THR B 1 20 ? 68.867 30.414 67.136 1.00 28.77 19 THR B N 1
ATOM 1579 C CA . THR B 1 20 ? 69.811 31.435 66.674 1.00 27.70 19 THR B CA 1
ATOM 1580 C C . THR B 1 20 ? 70.478 31.079 65.328 1.00 27.78 19 THR B C 1
ATOM 1581 O O . THR B 1 20 ? 70.605 31.954 64.458 1.00 27.65 19 THR B O 1
ATOM 1585 N N . LEU B 1 21 ? 70.867 29.817 65.137 1.00 27.93 20 LEU B N 1
ATOM 1586 C CA . LEU B 1 21 ? 71.348 29.357 63.832 1.00 29.18 20 LEU B CA 1
ATOM 1587 C C . LEU B 1 21 ? 70.336 29.671 62.733 1.00 29.98 20 LEU B C 1
ATOM 1588 O O . LEU B 1 21 ? 70.702 30.191 61.669 1.00 29.01 20 LEU B O 1
ATOM 1593 N N . PHE B 1 22 ? 69.073 29.364 63.009 1.00 30.19 21 PHE B N 1
ATOM 1594 C CA . PHE B 1 22 ? 68.009 29.471 62.015 1.00 31.91 21 PHE B CA 1
ATOM 1595 C C . PHE B 1 22 ? 67.730 30.954 61.631 1.00 31.70 21 PHE B C 1
ATOM 1596 O O . PHE B 1 22 ? 67.739 31.293 60.455 1.00 32.44 21 PHE B O 1
ATOM 1604 N N . THR B 1 23 ? 67.552 31.827 62.627 1.00 30.90 22 THR B N 1
ATOM 1605 C CA . THR B 1 23 ? 67.275 33.234 62.375 1.00 30.75 22 THR B CA 1
ATOM 1606 C C . THR B 1 23 ? 68.528 33.962 61.830 1.00 30.49 22 THR B C 1
ATOM 1607 O O . THR B 1 23 ? 68.397 34.817 60.995 1.00 28.33 22 THR B O 1
ATOM 1611 N N . LEU B 1 24 ? 69.735 33.553 62.264 1.00 29.97 23 LEU B N 1
ATOM 1612 C CA . LEU B 1 24 ? 70.983 34.087 61.702 1.00 29.01 23 LEU B CA 1
ATOM 1613 C C . LEU B 1 24 ? 71.093 33.807 60.206 1.00 29.42 23 LEU B C 1
ATOM 1614 O O . LEU B 1 24 ? 71.386 34.705 59.444 1.00 29.14 23 LEU B O 1
ATOM 1619 N N . THR B 1 25 ? 70.851 32.566 59.793 1.00 29.71 24 THR B N 1
ATOM 1620 C CA . THR B 1 25 ? 70.932 32.217 58.372 1.00 31.15 24 THR B CA 1
ATOM 1621 C C . THR B 1 25 ? 69.864 32.930 57.523 1.00 30.09 24 THR B C 1
ATOM 1622 O O . THR B 1 25 ? 70.153 33.336 56.399 1.00 28.81 24 THR B O 1
ATOM 1626 N N . ASN B 1 26 ? 68.682 33.133 58.089 1.00 29.70 25 ASN B N 1
ATOM 1627 C CA . ASN B 1 26 ? 67.684 33.995 57.497 1.00 30.56 25 ASN B CA 1
ATOM 1628 C C . ASN B 1 26 ? 68.185 35.433 57.255 1.00 30.20 25 ASN B C 1
ATOM 1629 O O . ASN B 1 26 ? 67.988 35.992 56.159 1.00 30.60 25 ASN B O 1
ATOM 1634 N N . LYS B 1 27 ? 68.784 36.030 58.279 1.00 29.25 26 LYS B N 1
ATOM 1635 C CA . LYS B 1 27 ? 69.270 37.393 58.192 1.00 29.61 26 LYS B CA 1
ATOM 1636 C C . LYS B 1 27 ? 70.433 37.475 57.193 1.00 29.76 26 LYS B C 1
ATOM 1637 O O . LYS B 1 27 ? 70.453 38.375 56.357 1.00 29.90 26 LYS B O 1
ATOM 1643 N N . ILE B 1 28 ? 71.376 36.536 57.289 1.00 28.94 27 ILE B N 1
ATOM 1644 C CA . ILE B 1 28 ? 72.558 36.519 56.415 1.00 29.47 27 ILE B CA 1
ATOM 1645 C C . ILE B 1 28 ? 72.155 36.295 54.940 1.00 30.47 27 ILE B C 1
ATOM 1646 O O . ILE B 1 28 ? 72.688 36.946 54.063 1.00 31.15 27 ILE B O 1
ATOM 1651 N N . GLN B 1 29 ? 71.143 35.471 54.705 1.00 30.91 28 GLN B N 1
ATOM 1652 C CA . GLN B 1 29 ? 70.560 35.314 53.369 1.00 33.10 28 GLN B CA 1
ATOM 1653 C C . GLN B 1 29 ? 70.000 36.622 52.817 1.00 32.94 28 GLN B C 1
ATOM 1654 O O . GLN B 1 29 ? 70.323 37.005 51.697 1.00 33.14 28 GLN B O 1
ATOM 1660 N N . ILE B 1 30 ? 69.175 37.294 53.600 1.00 33.53 29 ILE B N 1
ATOM 1661 C CA . ILE B 1 30 ? 68.563 38.570 53.189 1.00 34.25 29 ILE B CA 1
ATOM 1662 C C . ILE B 1 30 ? 69.602 39.624 52.964 1.00 33.31 29 ILE B C 1
ATOM 1663 O O . ILE B 1 30 ? 69.571 40.296 51.941 1.00 33.47 29 ILE B O 1
ATOM 1668 N N . GLU B 1 31 ? 70.529 39.755 53.910 1.00 32.12 30 GLU B N 1
ATOM 1669 C CA . GLU B 1 31 ? 71.619 40.701 53.770 1.00 32.09 30 GLU B CA 1
ATOM 1670 C C . GLU B 1 31 ? 72.492 40.392 52.550 1.00 32.20 30 GLU B C 1
ATOM 1671 O O . GLU B 1 31 ? 72.797 41.293 51.765 1.00 34.09 30 GLU B O 1
ATOM 1677 N N . GLY B 1 32 ? 72.844 39.134 52.357 1.00 30.86 31 GLY B N 1
ATOM 1678 C CA . GLY B 1 32 ? 73.639 38.742 51.205 1.00 31.48 31 GLY B CA 1
ATOM 1679 C C . GLY B 1 32 ? 72.949 39.045 49.881 1.00 32.80 31 GLY B C 1
ATOM 1680 O O . GLY B 1 32 ? 73.592 39.524 48.949 1.00 33.67 31 GLY B O 1
ATOM 1681 N N . ASP B 1 33 ? 71.632 38.833 49.812 1.00 33.96 32 ASP B N 1
ATOM 1682 C CA . ASP B 1 33 ? 70.869 39.197 48.619 1.00 34.81 32 ASP B CA 1
ATOM 1683 C C . ASP B 1 33 ? 70.986 40.718 48.321 1.00 36.38 32 ASP B C 1
ATOM 1684 O O . ASP B 1 33 ? 71.116 41.113 47.147 1.00 36.33 32 ASP B O 1
ATOM 1689 N N . LYS B 1 34 ? 70.950 41.569 49.371 1.00 37.46 33 LYS B N 1
ATOM 1690 C CA . LYS B 1 34 ? 71.102 43.030 49.184 1.00 38.83 33 LYS B CA 1
ATOM 1691 C C . LYS B 1 34 ? 72.497 43.419 48.708 1.00 38.15 33 LYS B C 1
ATOM 1692 O O . LYS B 1 34 ? 72.628 44.332 47.887 1.00 39.97 33 LYS B O 1
ATOM 1698 N N . TYR B 1 35 ? 73.533 42.782 49.257 1.00 35.85 34 TYR B N 1
ATOM 1699 C CA . TYR B 1 35 ? 74.901 43.053 48.832 1.00 34.81 34 TYR B CA 1
ATOM 1700 C C . TYR B 1 35 ? 75.041 42.648 47.374 1.00 34.95 34 TYR B C 1
ATOM 1701 O O . TYR B 1 35 ? 75.317 43.503 46.523 1.00 36.19 34 TYR B O 1
ATOM 1710 N N . PHE B 1 36 ? 74.796 41.354 47.082 1.00 33.22 35 PHE B N 1
ATOM 1711 C CA . PHE B 1 36 ? 74.972 40.816 45.713 1.00 33.43 35 PHE B CA 1
ATOM 1712 C C . PHE B 1 36 ? 74.152 41.578 44.698 1.00 33.85 35 PHE B C 1
ATOM 1713 O O . PHE B 1 36 ? 74.634 41.886 43.627 1.00 32.85 35 PHE B O 1
ATOM 1721 N N . GLY B 1 37 ? 72.911 41.867 45.027 1.00 34.66 36 GLY B N 1
ATOM 1722 C CA . GLY B 1 37 ? 72.083 42.735 44.165 1.00 36.30 36 GLY B CA 1
ATOM 1723 C C . GLY B 1 37 ? 71.520 42.035 42.947 1.00 36.86 36 GLY B C 1
ATOM 1724 O O . GLY B 1 37 ? 70.321 42.090 42.744 1.00 38.33 36 GLY B O 1
ATOM 1725 N N . ILE B 1 38 ? 72.381 41.399 42.126 1.00 36.30 37 ILE B N 1
ATOM 1726 C CA . ILE B 1 38 ? 71.965 40.837 40.823 1.00 36.71 37 ILE B CA 1
ATOM 1727 C C . ILE B 1 38 ? 71.779 39.324 40.824 1.00 36.22 37 ILE B C 1
ATOM 1728 O O . ILE B 1 38 ? 71.213 38.775 39.895 1.00 34.50 37 ILE B O 1
ATOM 1733 N N . LEU B 1 39 ? 72.249 38.660 41.883 1.00 35.41 38 LEU B N 1
ATOM 1734 C CA . LEU B 1 39 ? 71.926 37.258 42.145 1.00 35.13 38 LEU B CA 1
ATOM 1735 C C . LEU B 1 39 ? 71.449 37.156 43.588 1.00 33.94 38 LEU B C 1
ATOM 1736 O O . LEU B 1 39 ? 71.789 37.993 44.381 1.00 32.60 38 LEU B O 1
ATOM 1741 N N . THR B 1 40 ? 70.648 36.135 43.905 1.00 33.60 39 THR B N 1
ATOM 1742 C CA . THR B 1 40 ? 70.410 35.766 45.303 1.00 33.56 39 THR B CA 1
ATOM 1743 C C . THR B 1 40 ? 71.633 35.020 45.831 1.00 32.61 39 THR B C 1
ATOM 1744 O O . THR B 1 40 ? 72.413 34.464 45.042 1.00 32.37 39 THR B O 1
ATOM 1748 N N . SER B 1 41 ? 71.796 35.001 47.153 1.00 32.91 40 SER B N 1
ATOM 1749 C CA . SER B 1 41 ? 72.827 34.161 47.816 1.00 33.56 40 SER B CA 1
ATOM 1750 C C . SER B 1 41 ? 72.751 32.691 47.399 1.00 32.85 40 SER B C 1
ATOM 1751 O O . SER B 1 41 ? 73.778 32.042 47.210 1.00 32.43 40 SER B O 1
ATOM 1754 N N . ARG B 1 42 ? 71.541 32.173 47.223 1.00 33.96 41 ARG B N 1
ATOM 1755 C CA . ARG B 1 42 ? 71.362 30.747 46.827 1.00 35.68 41 ARG B CA 1
ATOM 1756 C C . ARG B 1 42 ? 71.795 30.487 45.399 1.00 34.47 41 ARG B C 1
ATOM 1757 O O . ARG B 1 42 ? 72.398 29.455 45.108 1.00 32.46 41 ARG B O 1
ATOM 1765 N N . GLN B 1 43 ? 71.458 31.418 44.503 1.00 34.45 42 GLN B N 1
ATOM 1766 C CA . GLN B 1 43 ? 71.950 31.339 43.124 1.00 33.54 42 GLN B CA 1
ATOM 1767 C C . GLN B 1 43 ? 73.466 31.389 43.106 1.00 32.51 42 GLN B C 1
ATOM 1768 O O . GLN B 1 43 ? 74.099 30.567 42.453 1.00 31.78 42 GLN B O 1
ATOM 1774 N N . TYR B 1 44 ? 74.043 32.319 43.864 1.00 32.54 43 TYR B N 1
ATOM 1775 C CA . TYR B 1 44 ? 75.510 32.508 43.916 1.00 32.57 43 TYR B CA 1
ATOM 1776 C C . TYR B 1 44 ? 76.236 31.241 44.363 1.00 32.38 43 TYR B C 1
ATOM 1777 O O . TYR B 1 44 ? 77.233 30.811 43.752 1.00 32.86 43 TYR B O 1
ATOM 1794 N N . THR B 1 46 ? 75.059 28.108 44.466 1.00 36.21 45 THR B N 1
ATOM 1795 C CA . THR B 1 46 ? 74.871 27.053 43.492 1.00 36.94 45 THR B CA 1
ATOM 1796 C C . THR B 1 46 ? 75.858 27.168 42.289 1.00 37.82 45 THR B C 1
ATOM 1797 O O . THR B 1 46 ? 76.413 26.155 41.858 1.00 38.74 45 THR B O 1
ATOM 1801 N N . ILE B 1 47 ? 76.066 28.373 41.752 1.00 37.35 46 ILE B N 1
ATOM 1802 C CA . ILE B 1 47 ? 76.998 28.541 40.616 1.00 38.31 46 ILE B CA 1
ATOM 1803 C C . ILE B 1 47 ? 78.422 28.268 41.084 1.00 38.64 46 ILE B C 1
ATOM 1804 O O . ILE B 1 47 ? 79.185 27.584 40.411 1.00 40.22 46 ILE B O 1
ATOM 1809 N N . LEU B 1 48 ? 78.764 28.765 42.260 1.00 38.10 47 LEU B N 1
ATOM 1810 C CA . LEU B 1 48 ? 80.086 28.518 42.829 1.00 38.55 47 LEU B CA 1
ATOM 1811 C C . LEU B 1 48 ? 80.317 27.003 43.021 1.00 39.49 47 LEU B C 1
ATOM 1812 O O . LEU B 1 48 ? 81.367 26.474 42.597 1.00 39.35 47 LEU B O 1
ATOM 1817 N N . SER B 1 49 ? 79.327 26.304 43.589 1.00 38.23 48 SER B N 1
ATOM 1818 C CA . SER B 1 49 ? 79.413 24.843 43.727 1.00 40.32 48 SER B CA 1
ATOM 1819 C C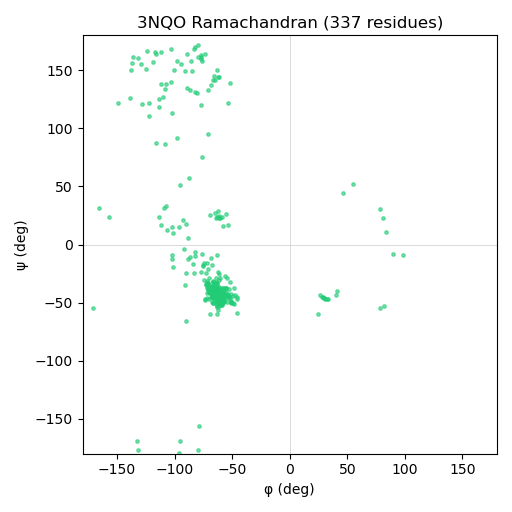 . SER B 1 49 ? 79.665 24.119 42.405 1.00 43.06 48 SER B C 1
ATOM 1820 O O . SER B 1 49 ? 80.373 23.121 42.390 1.00 44.85 48 SER B O 1
ATOM 1823 N N . ILE B 1 50 ? 79.056 24.605 41.321 1.00 43.93 49 ILE B N 1
ATOM 1824 C CA . ILE B 1 50 ? 79.249 24.034 39.998 1.00 45.85 49 ILE B CA 1
ATOM 1825 C C . ILE B 1 50 ? 80.662 24.316 39.474 1.00 47.86 49 ILE B C 1
ATOM 1826 O O . ILE B 1 50 ? 81.299 23.437 38.872 1.00 49.41 49 ILE B O 1
ATOM 1831 N N . LEU B 1 51 ? 81.151 25.534 39.712 1.00 48.92 50 LEU B N 1
ATOM 1832 C CA . LEU B 1 51 ? 82.499 25.918 39.324 1.00 50.88 50 LEU B CA 1
ATOM 1833 C C . LEU B 1 51 ? 83.555 25.113 40.072 1.00 52.47 50 LEU B C 1
ATOM 1834 O O . LEU B 1 51 ? 84.633 24.857 39.518 1.00 54.48 50 LEU B O 1
ATOM 1839 N N . HIS B 1 52 ? 83.225 24.677 41.286 1.00 52.39 51 HIS B N 1
ATOM 1840 C CA . HIS B 1 52 ? 84.114 23.831 42.092 1.00 54.43 51 HIS B CA 1
ATOM 1841 C C . HIS B 1 52 ? 84.061 22.322 41.751 1.00 55.40 51 HIS B C 1
ATOM 1842 O O . HIS B 1 52 ? 84.822 21.552 42.333 1.00 56.62 51 HIS B O 1
ATOM 1849 N N . LEU B 1 53 ? 83.156 21.893 40.871 1.00 54.99 52 LEU B N 1
ATOM 1850 C CA . LEU B 1 53 ? 83.119 20.479 40.431 1.00 56.54 52 LEU B CA 1
ATOM 1851 C C . LEU B 1 53 ? 83.785 20.314 39.045 1.00 57.69 52 LEU B C 1
ATOM 1852 O O . LEU B 1 53 ? 83.782 21.251 38.248 1.00 57.44 52 LEU B O 1
ATOM 1857 N N . PRO B 1 54 ? 84.391 19.136 38.767 1.00 61.36 53 PRO B N 1
ATOM 1858 C CA . PRO B 1 54 ? 84.757 18.864 37.359 1.00 63.44 53 PRO B CA 1
ATOM 1859 C C . PRO B 1 54 ? 83.508 18.753 36.466 1.00 62.64 53 PRO B C 1
ATOM 1860 O O . PRO B 1 54 ? 82.485 18.239 36.934 1.00 61.55 53 PRO B O 1
ATOM 1864 N N . GLU B 1 55 ? 83.576 19.276 35.229 1.00 62.80 54 GLU B N 1
ATOM 1865 C CA . GLU B 1 55 ? 82.396 19.331 34.329 1.00 62.92 54 GLU B CA 1
ATOM 1866 C C . GLU B 1 55 ? 81.622 18.005 34.310 1.00 64.08 54 GLU B C 1
ATOM 1867 O O . GLU B 1 55 ? 80.396 18.005 34.446 1.00 63.42 54 GLU B O 1
ATOM 1873 N N . GLU B 1 56 ? 82.359 16.897 34.176 1.00 66.44 55 GLU B N 1
ATOM 1874 C CA A GLU B 1 56 ? 81.802 15.539 34.092 0.50 68.41 55 GLU B CA 1
ATOM 1875 C CA B GLU B 1 56 ? 81.734 15.571 34.062 0.50 68.41 55 GLU B CA 1
ATOM 1876 C C . GLU B 1 56 ? 81.015 15.125 35.344 1.00 66.94 55 GLU B C 1
ATOM 1877 O O . GLU B 1 56 ? 80.143 14.265 35.280 1.00 67.58 55 GLU B O 1
ATOM 1888 N N . GLU B 1 57 ? 81.361 15.734 36.488 1.00 64.42 56 GLU B N 1
ATOM 1889 C CA . GLU B 1 57 ? 80.763 15.400 37.789 1.00 62.81 56 GLU B CA 1
ATOM 1890 C C . GLU B 1 57 ? 79.702 16.416 38.271 1.00 57.90 56 GLU B C 1
ATOM 1891 O O . GLU B 1 57 ? 79.270 16.359 39.425 1.00 56.20 56 GLU B O 1
ATOM 1897 N N . THR B 1 58 ? 79.215 17.283 37.375 1.00 55.14 57 THR B N 1
ATOM 1898 C CA . THR B 1 58 ? 78.209 18.321 37.757 1.00 50.91 57 THR B CA 1
ATOM 1899 C C . THR B 1 58 ? 76.775 17.775 37.653 1.00 50.13 57 THR B C 1
ATOM 1900 O O . THR B 1 58 ? 75.927 18.326 36.967 1.00 49.13 57 THR B O 1
ATOM 1904 N N . THR B 1 59 ? 76.518 16.694 38.375 1.00 50.43 58 THR B N 1
ATOM 1905 C CA . THR B 1 59 ? 75.219 16.042 38.378 1.00 50.75 58 THR B CA 1
ATOM 1906 C C . THR B 1 59 ? 74.370 16.664 39.448 1.00 48.84 58 THR B C 1
ATOM 1907 O O . THR B 1 59 ? 74.897 17.339 40.341 1.00 46.03 58 THR B O 1
ATOM 1911 N N . LEU B 1 60 ? 73.058 16.427 39.389 1.00 49.41 59 LEU B N 1
ATOM 1912 C CA . LEU B 1 60 ? 72.165 16.900 40.446 1.00 48.83 59 LEU B CA 1
ATOM 1913 C C . LEU B 1 60 ? 72.565 16.309 41.792 1.00 50.35 59 LEU B C 1
ATOM 1914 O O . LEU B 1 60 ? 72.585 17.034 42.790 1.00 47.36 59 LEU B O 1
ATOM 1919 N N . ASN B 1 61 ? 72.911 15.015 41.817 1.00 53.34 60 ASN B N 1
ATOM 1920 C CA . ASN B 1 61 ? 73.300 14.371 43.087 1.00 55.73 60 ASN B CA 1
ATOM 1921 C C . ASN B 1 61 ? 74.561 14.976 43.711 1.00 53.91 60 ASN B C 1
ATOM 1922 O O . ASN B 1 61 ? 74.561 15.328 44.904 1.00 52.61 60 ASN B O 1
ATOM 1927 N N . ASN B 1 62 ? 75.615 15.130 42.899 1.00 53.66 61 ASN B N 1
ATOM 1928 C CA . ASN B 1 62 ? 76.878 15.730 43.381 1.00 52.15 61 ASN B CA 1
ATOM 1929 C C . ASN B 1 62 ? 76.746 17.181 43.781 1.00 48.70 61 ASN B C 1
ATOM 1930 O O . ASN B 1 62 ? 77.391 17.603 44.750 1.00 48.03 61 ASN B O 1
ATOM 1935 N N . ILE B 1 63 ? 75.978 17.962 43.008 1.00 46.46 62 ILE B N 1
ATOM 1936 C CA . ILE B 1 63 ? 75.710 19.342 43.383 1.00 43.24 62 ILE B CA 1
ATOM 1937 C C . ILE B 1 63 ? 74.916 19.397 44.707 1.00 42.83 62 ILE B C 1
ATOM 1938 O O . ILE B 1 63 ? 75.221 20.234 45.585 1.00 40.38 62 ILE B O 1
ATOM 1943 N N . ALA B 1 64 ? 73.909 18.531 44.832 1.00 43.63 63 ALA B N 1
ATOM 1944 C CA . ALA B 1 64 ? 73.123 18.429 46.061 1.00 44.71 63 ALA B CA 1
ATOM 1945 C C . ALA B 1 64 ? 73.981 18.128 47.293 1.00 45.43 63 ALA B C 1
ATOM 1946 O O . ALA B 1 64 ? 73.830 18.798 48.319 1.00 44.18 63 ALA B O 1
ATOM 1948 N N . ARG B 1 65 ? 74.894 17.159 47.174 1.00 48.31 64 ARG B N 1
ATOM 1949 C CA . ARG B 1 65 ? 75.809 16.787 48.286 1.00 49.82 64 ARG B CA 1
ATOM 1950 C C . ARG B 1 65 ? 76.728 17.933 48.713 1.00 48.69 64 ARG B C 1
ATOM 1951 O O . ARG B 1 65 ? 76.866 18.208 49.906 1.00 48.89 64 ARG B O 1
ATOM 1954 N N . LYS B 1 66 ? 77.306 18.626 47.734 1.00 47.97 65 LYS B N 1
ATOM 1955 C CA . LYS B 1 66 ? 78.148 19.812 47.975 1.00 46.36 65 LYS B CA 1
ATOM 1956 C C . LYS B 1 66 ? 77.392 20.936 48.713 1.00 44.27 65 LYS B C 1
ATOM 1957 O O . LYS B 1 66 ? 77.962 21.619 49.561 1.00 43.73 65 LYS B O 1
ATOM 1969 N N . GLY B 1 68 ? 74.676 20.534 50.684 1.00 42.21 67 GLY B N 1
ATOM 1970 C CA . GLY B 1 68 ? 73.974 20.034 51.857 1.00 42.72 67 GLY B CA 1
ATOM 1971 C C . GLY B 1 68 ? 72.453 19.898 51.720 1.00 43.17 67 GLY B C 1
ATOM 1972 O O . GLY B 1 68 ? 71.761 19.880 52.725 1.00 44.38 67 GLY B O 1
ATOM 1973 N N . THR B 1 69 ? 71.931 19.759 50.500 1.00 42.40 68 THR B N 1
ATOM 1974 C CA . THR B 1 69 ? 70.474 19.823 50.270 1.00 43.06 68 THR B CA 1
ATOM 1975 C C . THR B 1 69 ? 69.991 18.651 49.388 1.00 44.48 68 THR B C 1
ATOM 1976 O O . THR B 1 69 ? 70.767 17.761 49.060 1.00 45.14 68 THR B O 1
ATOM 1980 N N . SER B 1 70 ? 68.702 18.645 49.052 1.00 44.97 69 SER B N 1
ATOM 1981 C CA . SER B 1 70 ? 68.104 17.582 48.248 1.00 47.07 69 SER B CA 1
ATOM 1982 C C . SER B 1 70 ? 68.277 17.833 46.758 1.00 46.00 69 SER B C 1
ATOM 1983 O O . SER B 1 70 ? 68.296 18.964 46.315 1.00 43.92 69 SER B O 1
ATOM 1986 N N . LYS B 1 71 ? 68.365 16.752 45.990 1.00 48.41 70 LYS B N 1
ATOM 1987 C CA . LYS B 1 71 ? 68.308 16.781 44.523 1.00 49.11 70 LYS B CA 1
ATOM 1988 C C . LYS B 1 71 ? 67.148 17.604 43.940 1.00 49.03 70 LYS B C 1
ATOM 1989 O O . LYS B 1 71 ? 67.289 18.250 42.891 1.00 47.66 70 LYS B O 1
ATOM 1994 N N . GLN B 1 72 ? 66.000 17.535 44.598 1.00 50.54 71 GLN B N 1
ATOM 1995 C CA . GLN B 1 72 ? 64.797 18.253 44.168 1.00 51.59 71 GLN B CA 1
ATOM 1996 C C . GLN B 1 72 ? 65.043 19.776 44.242 1.00 49.39 71 GLN B C 1
ATOM 1997 O O . GLN B 1 72 ? 64.757 20.500 43.285 1.00 48.87 71 GLN B O 1
ATOM 2001 N N . ASN B 1 73 ? 65.615 20.248 45.350 1.00 48.04 72 ASN B N 1
ATOM 2002 C CA . ASN B 1 73 ? 65.919 21.687 45.473 1.00 46.35 72 ASN B CA 1
ATOM 2003 C C . ASN B 1 73 ? 66.937 22.181 44.430 1.00 44.42 72 ASN B C 1
ATOM 2004 O O . ASN B 1 73 ? 66.747 23.259 43.856 1.00 43.72 72 ASN B O 1
ATOM 2009 N N . ILE B 1 74 ? 67.942 21.354 44.117 1.00 44.33 73 ILE B N 1
ATOM 2010 C CA . ILE B 1 74 ? 68.987 21.713 43.143 1.00 43.50 73 ILE B CA 1
ATOM 2011 C C . ILE B 1 74 ? 68.416 21.690 41.735 1.00 45.43 73 ILE B C 1
ATOM 2012 O O . ILE B 1 74 ? 68.783 22.507 40.888 1.00 44.63 73 ILE B O 1
ATOM 2017 N N . ASN B 1 75 ? 67.499 20.768 41.493 1.00 48.56 74 ASN B N 1
ATOM 2018 C CA . ASN B 1 75 ? 66.779 20.729 40.236 1.00 50.59 74 ASN B CA 1
ATOM 2019 C C . ASN B 1 75 ? 66.002 22.019 39.965 1.00 50.61 74 ASN B C 1
ATOM 2020 O O . ASN B 1 75 ? 66.078 22.558 38.851 1.00 50.32 74 ASN B O 1
ATOM 2025 N N . ARG B 1 76 ? 65.282 22.517 40.973 1.00 51.06 75 ARG B N 1
ATOM 2026 C CA . ARG B 1 76 ? 64.556 23.800 40.835 1.00 51.84 75 ARG B CA 1
ATOM 2027 C C . ARG B 1 76 ? 65.530 24.975 40.616 1.00 48.60 75 ARG B C 1
ATOM 2028 O O . ARG B 1 76 ? 65.367 25.738 39.650 1.00 48.59 75 ARG B O 1
ATOM 2036 N N . LEU B 1 77 ? 66.551 25.091 41.476 1.00 45.96 76 LEU B N 1
ATOM 2037 C CA . LEU B 1 77 ? 67.610 26.099 41.293 1.00 43.43 76 LEU B CA 1
ATOM 2038 C C . LEU B 1 77 ? 68.291 26.050 39.919 1.00 43.10 76 LEU B C 1
ATOM 2039 O O . LEU B 1 77 ? 68.495 27.092 39.322 1.00 41.47 76 LEU B O 1
ATOM 2044 N N . VAL B 1 78 ? 68.626 24.852 39.413 1.00 43.77 77 VAL B N 1
ATOM 2045 C CA . VAL B 1 78 ? 69.342 24.749 38.126 1.00 44.03 77 VAL B CA 1
ATOM 2046 C C . VAL B 1 78 ? 68.452 25.148 36.930 1.00 46.12 77 VAL B C 1
ATOM 2047 O O . VAL B 1 78 ? 68.921 25.800 35.998 1.00 46.36 77 VAL B O 1
ATOM 2051 N N . ALA B 1 79 ? 67.171 24.782 36.971 1.00 47.91 78 ALA B N 1
ATOM 2052 C CA . ALA B 1 79 ? 66.222 25.197 35.939 1.00 49.81 78 ALA B CA 1
ATOM 2053 C C . ALA B 1 79 ? 66.068 26.740 35.900 1.00 49.44 78 ALA B C 1
ATOM 2054 O O . ALA B 1 79 ? 65.967 27.326 34.840 1.00 50.69 78 ALA B O 1
ATOM 2056 N N . ASN B 1 80 ? 66.074 27.364 37.070 1.00 49.01 79 ASN B N 1
ATOM 2057 C CA . ASN B 1 80 ? 66.063 28.822 37.208 1.00 48.65 79 ASN B CA 1
ATOM 2058 C C . ASN B 1 80 ? 67.323 29.464 36.622 1.00 46.63 79 ASN B C 1
ATOM 2059 O O . ASN B 1 80 ? 67.232 30.436 35.891 1.00 47.05 79 ASN B O 1
ATOM 2064 N N . LEU B 1 81 ? 68.484 28.903 36.927 1.00 44.86 80 LEU B N 1
ATOM 2065 C CA . LEU B 1 81 ? 69.755 29.415 36.384 1.00 44.00 80 LEU B CA 1
ATOM 2066 C C . LEU B 1 81 ? 69.800 29.294 34.858 1.00 45.49 80 LEU B C 1
ATOM 2067 O O . LEU B 1 81 ? 70.258 30.219 34.180 1.00 46.04 80 LEU B O 1
ATOM 2072 N N . GLU B 1 82 ? 69.293 28.178 34.327 1.00 46.72 81 GLU B N 1
ATOM 2073 C CA . GLU B 1 82 ? 69.260 27.951 32.868 1.00 48.58 81 GLU B CA 1
ATOM 2074 C C . GLU B 1 82 ? 68.338 28.920 32.115 1.00 49.36 81 GLU B C 1
ATOM 2075 O O . GLU B 1 82 ? 68.711 29.411 31.034 1.00 49.06 81 GLU B O 1
ATOM 2081 N N . LYS B 1 83 ? 67.154 29.188 32.673 1.00 49.55 82 LYS B N 1
ATOM 2082 C CA . LYS B 1 83 ? 66.203 30.104 32.029 1.00 51.12 82 LYS B CA 1
ATOM 2083 C C . LYS B 1 83 ? 66.713 31.552 31.989 1.00 50.21 82 LYS B C 1
ATOM 2084 O O . LYS B 1 83 ? 66.441 32.269 31.036 1.00 51.00 82 LYS B O 1
ATOM 2087 N N . ASN B 1 84 ? 67.489 31.950 33.000 1.00 48.76 83 ASN B N 1
ATOM 2088 C CA . ASN B 1 84 ? 68.190 33.240 33.009 1.00 48.52 83 ASN B CA 1
ATOM 2089 C C . ASN B 1 84 ? 69.449 33.272 32.114 1.00 48.12 83 ASN B C 1
ATOM 2090 O O . ASN B 1 84 ? 70.025 34.336 31.927 1.00 48.63 83 ASN B O 1
ATOM 2095 N N . GLY B 1 85 ? 69.867 32.127 31.562 1.00 47.74 84 GLY B N 1
ATOM 2096 C CA . GLY B 1 85 ? 71.031 32.059 30.661 1.00 47.73 84 GLY B CA 1
ATOM 2097 C C . GLY B 1 85 ? 72.367 32.025 31.405 1.00 45.69 84 GLY B C 1
ATOM 2098 O O . GLY B 1 85 ? 73.403 32.326 30.815 1.00 45.82 84 GLY B O 1
ATOM 2099 N N . TYR B 1 86 ? 72.348 31.595 32.672 1.00 43.37 85 TYR B N 1
ATOM 2100 C CA . TYR B 1 86 ? 73.585 31.475 33.493 1.00 42.39 85 TYR B CA 1
ATOM 2101 C C . TYR B 1 86 ? 74.277 30.149 33.416 1.00 42.28 85 TYR B C 1
ATOM 2102 O O . TYR B 1 86 ? 75.473 30.051 33.715 1.00 41.88 85 TYR B O 1
ATOM 2111 N N . VAL B 1 87 ? 73.526 29.116 33.090 1.00 43.84 86 VAL B N 1
ATOM 2112 C CA . VAL B 1 87 ? 74.105 27.798 32.863 1.00 43.88 86 VAL B CA 1
ATOM 2113 C C . VAL B 1 87 ? 73.483 27.149 31.641 1.00 47.24 86 VAL B C 1
ATOM 2114 O O . VAL B 1 87 ? 72.369 27.491 31.246 1.00 47.72 86 VAL B O 1
ATOM 2118 N N . ASP B 1 88 ? 74.228 26.219 31.048 1.00 49.57 87 ASP B N 1
ATOM 2119 C CA . ASP B 1 88 ? 73.710 25.316 30.039 1.00 52.91 87 ASP B CA 1
ATOM 2120 C C . ASP B 1 88 ? 73.707 23.926 30.650 1.00 52.96 87 ASP B C 1
ATOM 2121 O O . ASP B 1 88 ? 74.661 23.538 31.349 1.00 52.20 87 ASP B O 1
ATOM 2126 N N . VAL B 1 89 ? 72.625 23.194 30.396 1.00 53.63 88 VAL B N 1
ATOM 2127 C CA . VAL B 1 89 ? 72.423 21.867 30.947 1.00 53.72 88 VAL B CA 1
ATOM 2128 C C . VAL B 1 89 ? 72.462 20.883 29.790 1.00 56.51 88 VAL B C 1
ATOM 2129 O O . VAL B 1 89 ? 71.649 20.983 28.878 1.00 57.23 88 VAL B O 1
ATOM 2133 N N . ILE B 1 90 ? 73.416 19.962 29.821 1.00 57.92 89 ILE B N 1
ATOM 2134 C CA . ILE B 1 90 ? 73.553 18.939 28.782 1.00 62.30 89 ILE B CA 1
ATOM 2135 C C . ILE B 1 90 ? 73.330 17.552 29.423 1.00 63.47 89 ILE B C 1
ATOM 2136 O O . ILE B 1 90 ? 73.325 17.449 30.646 1.00 61.52 89 ILE B O 1
ATOM 2141 N N . PRO B 1 91 ? 73.092 16.498 28.608 1.00 66.96 90 PRO B N 1
ATOM 2142 C CA . PRO B 1 91 ? 73.122 15.151 29.186 1.00 68.77 90 PRO B CA 1
ATOM 2143 C C . PRO B 1 91 ? 74.529 14.793 29.658 1.00 69.45 90 PRO B C 1
ATOM 2144 O O . PRO B 1 91 ? 75.507 15.227 29.050 1.00 70.12 90 PRO B O 1
ATOM 2148 N N . SER B 1 92 ? 74.628 14.041 30.749 1.00 69.81 91 SER B N 1
ATOM 2149 C CA . SER B 1 92 ? 75.918 13.512 31.203 1.00 71.14 91 SER B CA 1
ATOM 2150 C C . SER B 1 92 ? 76.451 12.450 30.213 1.00 75.09 91 SER B C 1
ATOM 2151 O O . SER B 1 92 ? 75.673 11.614 29.735 1.00 76.56 91 SER B O 1
ATOM 2154 N N . PRO B 1 93 ? 77.770 12.488 29.900 1.00 76.66 92 PRO B N 1
ATOM 2155 C CA . PRO B 1 93 ? 78.365 11.486 29.009 1.00 81.04 92 PRO B CA 1
ATOM 2156 C C . PRO B 1 93 ? 78.600 10.103 29.636 1.00 84.10 92 PRO B C 1
ATOM 2157 O O . PRO B 1 93 ? 78.810 9.152 28.898 1.00 87.63 92 PRO B O 1
ATOM 2161 N N . HIS B 1 94 ? 78.598 10.009 30.972 1.00 83.32 93 HIS B N 1
ATOM 2162 C CA . HIS B 1 94 ? 78.806 8.736 31.693 1.00 86.25 93 HIS B CA 1
ATOM 2163 C C . HIS B 1 94 ? 77.500 7.979 32.008 1.00 86.87 93 HIS B C 1
ATOM 2164 O O . HIS B 1 94 ? 77.490 6.746 32.009 1.00 90.15 93 HIS B O 1
ATOM 2171 N N . ASP B 1 95 ? 76.422 8.721 32.289 1.00 83.82 94 ASP B N 1
ATOM 2172 C CA . ASP B 1 95 ? 75.152 8.152 32.758 1.00 84.04 94 ASP B CA 1
ATOM 2173 C C . ASP B 1 95 ? 73.999 8.872 32.050 1.00 82.38 94 ASP B C 1
ATOM 2174 O O . ASP B 1 95 ? 73.917 10.097 32.084 1.00 79.82 94 ASP B O 1
ATOM 2179 N N . LYS B 1 96 ? 73.120 8.102 31.407 1.00 84.66 95 LYS B N 1
ATOM 2180 C CA . LYS B 1 96 ? 71.993 8.650 30.630 1.00 83.71 95 LYS B CA 1
ATOM 2181 C C . LYS B 1 96 ? 70.881 9.233 31.514 1.00 80.95 95 LYS B C 1
ATOM 2182 O O . LYS B 1 96 ? 70.115 10.080 31.056 1.00 79.67 95 LYS B O 1
ATOM 2184 N N . ARG B 1 97 ? 70.774 8.764 32.758 1.00 80.28 96 ARG B N 1
ATOM 2185 C CA . ARG B 1 97 ? 69.843 9.366 33.738 1.00 77.90 96 ARG B CA 1
ATOM 2186 C C . ARG B 1 97 ? 70.309 10.729 34.325 1.00 73.26 96 ARG B C 1
ATOM 2187 O O . ARG B 1 97 ? 69.490 11.465 34.871 1.00 71.98 96 ARG B O 1
ATOM 2189 N N . ALA B 1 98 ? 71.603 11.058 34.213 1.00 71.01 97 ALA B N 1
ATOM 2190 C CA . ALA B 1 98 ? 72.173 12.259 34.870 1.00 66.85 97 ALA B CA 1
ATOM 2191 C C . ALA B 1 98 ? 72.399 13.420 33.901 1.00 64.34 97 ALA B C 1
ATOM 2192 O O . ALA B 1 98 ? 72.347 13.247 32.677 1.00 66.14 97 ALA B O 1
ATOM 2194 N N . ILE B 1 99 ? 72.671 14.594 34.470 1.00 60.54 98 ILE B N 1
ATOM 2195 C CA . ILE B 1 99 ? 72.971 15.797 33.709 1.00 58.26 98 ILE B CA 1
ATOM 2196 C C . ILE B 1 99 ? 74.393 16.279 34.002 1.00 56.65 98 ILE B C 1
ATOM 2197 O O . ILE B 1 99 ? 75.012 15.819 34.939 1.00 57.35 98 ILE B O 1
ATOM 2202 N N . ASN B 1 100 ? 74.901 17.187 33.177 1.00 55.39 99 ASN B N 1
ATOM 2203 C CA . ASN B 1 100 ? 76.031 18.038 33.526 1.00 53.05 99 ASN B CA 1
ATOM 2204 C C . ASN B 1 100 ? 75.610 19.485 33.328 1.00 51.15 99 ASN B C 1
ATOM 2205 O O . ASN B 1 100 ? 74.793 19.769 32.452 1.00 51.56 99 ASN B O 1
ATOM 2210 N N . VAL B 1 101 ? 76.219 20.392 34.106 1.00 48.63 100 VAL B N 1
ATOM 2211 C CA . VAL B 1 101 ? 75.934 21.820 34.082 1.00 46.59 100 VAL B CA 1
ATOM 2212 C C . VAL B 1 101 ? 77.219 22.608 33.775 1.00 47.02 100 VAL B C 1
ATOM 2213 O O . VAL B 1 101 ? 78.229 22.468 34.485 1.00 47.15 100 VAL B O 1
ATOM 2217 N N . LYS B 1 102 ? 77.196 23.391 32.693 1.00 47.63 101 LYS B N 1
ATOM 2218 C CA . LYS B 1 102 ? 78.283 24.311 32.357 1.00 47.60 101 LYS B CA 1
ATOM 2219 C C . LYS B 1 102 ? 77.836 25.747 32.605 1.00 45.70 101 LYS B C 1
ATOM 2220 O O . LYS B 1 102 ? 76.726 26.125 32.221 1.00 45.82 101 LYS B O 1
ATOM 2223 N N . VAL B 1 103 ? 78.720 26.559 33.182 1.00 44.42 102 VAL B N 1
ATOM 2224 C CA . VAL B 1 103 ? 78.452 27.975 33.393 1.00 42.12 102 VAL B CA 1
ATOM 2225 C C . VAL B 1 103 ? 78.766 28.717 32.081 1.00 43.70 102 VAL B C 1
ATOM 2226 O O . VAL B 1 103 ? 79.822 28.507 31.467 1.00 44.88 102 VAL B O 1
ATOM 2230 N N . THR B 1 104 ? 77.828 29.561 31.649 1.00 42.61 103 THR B N 1
ATOM 2231 C CA . THR B 1 104 ? 77.979 30.344 30.436 1.00 43.39 103 THR B CA 1
ATOM 2232 C C . THR B 1 104 ? 78.854 31.585 30.690 1.00 43.28 103 THR B C 1
ATOM 2233 O O . THR B 1 104 ? 79.175 31.893 31.844 1.00 43.08 103 THR B O 1
ATOM 2237 N N . ASP B 1 105 ? 79.201 32.289 29.616 1.00 44.58 104 ASP B N 1
ATOM 2238 C CA . ASP B 1 105 ? 79.831 33.623 29.653 1.00 45.24 104 ASP B CA 1
ATOM 2239 C C . ASP B 1 105 ? 79.044 34.653 30.482 1.00 43.27 104 ASP B C 1
ATOM 2240 O O . ASP B 1 105 ? 79.654 35.430 31.247 1.00 42.50 104 ASP B O 1
ATOM 2245 N N . LEU B 1 106 ? 77.717 34.669 30.345 1.00 42.52 105 LEU B N 1
ATOM 2246 C CA . LEU B 1 106 ? 76.885 35.560 31.173 1.00 41.90 105 LEU B CA 1
ATOM 2247 C C . LEU B 1 106 ? 76.993 35.181 32.631 1.00 40.00 105 LEU B C 1
ATOM 2248 O O . LEU B 1 106 ? 77.172 36.038 33.490 1.00 38.94 105 LEU B O 1
ATOM 2253 N N . GLY B 1 107 ? 76.915 33.883 32.910 1.00 39.73 106 GLY B N 1
ATOM 2254 C CA . GLY B 1 107 ? 77.068 33.398 34.258 1.00 37.52 106 GLY B CA 1
ATOM 2255 C C . GLY B 1 107 ? 78.389 33.817 34.876 1.00 36.13 106 GLY B C 1
ATOM 2256 O O . GLY B 1 107 ? 78.416 34.282 35.981 1.00 34.76 106 GLY B O 1
ATOM 2257 N N . LYS B 1 108 ? 79.479 33.634 34.152 1.00 37.41 107 LYS B N 1
ATOM 2258 C CA . LYS B 1 108 ? 80.790 34.024 34.638 1.00 37.08 107 LYS B CA 1
ATOM 2259 C C . LYS B 1 108 ? 80.900 35.531 34.868 1.00 36.16 107 LYS B C 1
ATOM 2260 O O . LYS B 1 108 ? 81.519 35.951 35.833 1.00 35.83 107 LYS B O 1
ATOM 2266 N N . LYS B 1 109 ? 80.323 36.322 33.970 1.00 37.18 108 LYS B N 1
ATOM 2267 C CA . LYS B 1 109 ? 80.294 37.800 34.081 1.00 38.13 108 LYS B CA 1
ATOM 2268 C C . LYS B 1 109 ? 79.603 38.238 35.365 1.00 36.35 108 LYS B C 1
ATOM 2269 O O . LYS B 1 109 ? 80.153 39.015 36.146 1.00 35.58 108 LYS B O 1
ATOM 2275 N N . VAL B 1 110 ? 78.414 37.707 35.593 1.00 35.68 109 VAL B N 1
ATOM 2276 C CA . VAL B 1 110 ? 77.666 38.024 36.809 1.00 35.40 109 VAL B CA 1
ATOM 2277 C C . VAL B 1 110 ? 78.421 37.572 38.077 1.00 34.08 109 VAL B C 1
ATOM 2278 O O . VAL B 1 110 ? 78.365 38.268 39.106 1.00 33.21 109 VAL B O 1
ATOM 2290 N N . VAL B 1 112 ? 81.804 37.324 38.438 1.00 35.67 111 VAL B N 1
ATOM 2291 C CA . VAL B 1 112 ? 82.898 38.277 38.681 1.00 35.28 111 VAL B CA 1
ATOM 2292 C C . VAL B 1 112 ? 82.335 39.468 39.512 1.00 34.60 111 VAL B C 1
ATOM 2293 O O . VAL B 1 112 ? 82.946 39.898 40.478 1.00 33.81 111 VAL B O 1
ATOM 2297 N N . THR B 1 113 ? 81.174 39.989 39.122 1.00 33.92 112 THR B N 1
ATOM 2298 C CA . THR B 1 113 ? 80.615 41.152 39.799 1.00 34.52 112 THR B CA 1
ATOM 2299 C C . THR B 1 113 ? 80.220 40.784 41.226 1.00 32.42 112 THR B C 1
ATOM 2300 O O . THR B 1 113 ? 80.623 41.462 42.167 1.00 31.84 112 THR B O 1
ATOM 2304 N N . CYS B 1 114 ? 79.471 39.689 41.384 1.00 31.53 113 CYS B N 1
ATOM 2305 C CA . CYS B 1 114 ? 79.057 39.216 42.730 1.00 31.02 113 CYS B CA 1
ATOM 2306 C C . CYS B 1 114 ? 80.210 38.800 43.668 1.00 30.74 113 CYS B C 1
ATOM 2307 O O . CYS B 1 114 ? 80.113 39.016 44.889 1.00 29.09 113 CYS B O 1
ATOM 2310 N N . SER B 1 115 ? 81.291 38.246 43.117 1.00 31.43 114 SER B N 1
ATOM 2311 C CA . SER B 1 115 ? 82.489 37.900 43.931 1.00 31.99 114 SER B CA 1
ATOM 2312 C C . SER B 1 115 ? 83.168 39.112 44.523 1.00 32.08 114 SER B C 1
ATOM 2313 O O . SER B 1 115 ? 83.619 39.065 45.666 1.00 31.45 114 SER B O 1
ATOM 2316 N N . ARG B 1 116 ? 83.287 40.182 43.731 1.00 31.89 115 ARG B N 1
ATOM 2317 C CA . ARG B 1 116 ? 83.844 41.416 44.236 1.00 32.13 115 ARG B CA 1
ATOM 2318 C C . ARG B 1 116 ? 83.016 41.950 45.438 1.00 31.45 115 ARG B C 1
ATOM 2319 O O . ARG B 1 116 ? 83.566 42.259 46.501 1.00 31.55 115 ARG B O 1
ATOM 2327 N N . THR B 1 117 ? 81.720 42.069 45.250 1.00 30.43 116 THR B N 1
ATOM 2328 C CA . THR B 1 117 ? 80.794 42.431 46.328 1.00 30.63 116 THR B CA 1
ATOM 2329 C C . THR B 1 117 ? 80.840 41.461 47.516 1.00 28.90 116 THR B C 1
ATOM 2330 O O . THR B 1 117 ? 80.665 41.874 48.662 1.00 29.26 116 THR B O 1
ATOM 2334 N N . GLY B 1 118 ? 81.000 40.180 47.206 1.00 27.58 117 GLY B N 1
ATOM 2335 C CA . GLY B 1 118 ? 81.190 39.149 48.199 1.00 26.56 117 GLY B CA 1
ATOM 2336 C C . GLY B 1 118 ? 82.347 39.411 49.133 1.00 26.45 117 GLY B C 1
ATOM 2337 O O . GLY B 1 118 ? 82.239 39.116 50.307 1.00 26.49 117 GLY B O 1
ATOM 2338 N N . ILE B 1 119 ? 83.440 39.979 48.618 1.00 25.20 118 ILE B N 1
ATOM 2339 C CA . ILE B 1 119 ? 84.575 40.319 49.430 1.00 25.49 118 ILE B CA 1
ATOM 2340 C C . ILE B 1 119 ? 84.221 41.412 50.475 1.00 25.76 118 ILE B C 1
ATOM 2341 O O . ILE B 1 119 ? 84.648 41.310 51.619 1.00 26.49 118 ILE B O 1
ATOM 2346 N N . ASN B 1 120 ? 83.439 42.410 50.084 1.00 25.69 119 ASN B N 1
ATOM 2347 C CA . ASN B 1 120 ? 82.972 43.440 51.020 1.00 27.05 119 ASN B CA 1
ATOM 2348 C C . ASN B 1 120 ? 82.004 42.847 52.027 1.00 25.96 119 ASN B C 1
ATOM 2349 O O . ASN B 1 120 ? 82.026 43.210 53.180 1.00 27.76 119 ASN B O 1
ATOM 2354 N N . PHE B 1 121 ? 81.191 41.909 51.597 1.00 25.56 120 PHE B N 1
ATOM 2355 C CA . PHE B 1 121 ? 80.228 41.269 52.484 1.00 25.98 120 PHE B CA 1
ATOM 2356 C C . PHE B 1 121 ? 80.930 40.445 53.646 1.00 25.92 120 PHE B C 1
ATOM 2357 O O . PHE B 1 121 ? 80.546 40.527 54.810 1.00 25.62 120 PHE B O 1
ATOM 2373 N N . ALA B 1 123 ? 84.039 40.973 54.772 1.00 26.59 122 ALA B N 1
ATOM 2374 C CA . ALA B 1 123 ? 84.632 42.011 55.610 1.00 27.87 122 ALA B CA 1
ATOM 2375 C C . ALA B 1 123 ? 83.654 42.536 56.644 1.00 27.39 122 ALA B C 1
ATOM 2376 O O . ALA B 1 123 ? 84.002 42.568 57.796 1.00 28.56 122 ALA B O 1
ATOM 2378 N N . ASP B 1 124 ? 82.408 42.848 56.238 1.00 27.00 123 ASP B N 1
ATOM 2379 C CA . ASP B 1 124 ? 81.396 43.412 57.153 1.00 27.17 123 ASP B CA 1
ATOM 2380 C C . ASP B 1 124 ? 80.860 42.371 58.117 1.00 26.70 123 ASP B C 1
ATOM 2381 O O . ASP B 1 124 ? 80.769 42.620 59.292 1.00 28.33 123 ASP B O 1
ATOM 2386 N N . VAL B 1 125 ? 80.510 41.199 57.612 1.00 26.13 124 VAL B N 1
ATOM 2387 C CA . VAL B 1 125 ? 79.944 40.143 58.445 1.00 25.96 124 VAL B CA 1
ATOM 2388 C C . VAL B 1 125 ? 80.845 39.701 59.601 1.00 26.01 124 VAL B C 1
ATOM 2389 O O . VAL B 1 125 ? 80.354 39.431 60.724 1.00 27.15 124 VAL B O 1
ATOM 2393 N N . PHE B 1 126 ? 82.143 39.652 59.355 1.00 25.13 125 PHE B N 1
ATOM 2394 C CA . PHE B 1 126 ? 83.077 39.091 60.314 1.00 25.81 125 PHE B CA 1
ATOM 2395 C C . PHE B 1 126 ? 84.000 40.145 60.914 1.00 26.75 125 PHE B C 1
ATOM 2396 O O . PHE B 1 126 ? 84.984 39.807 61.553 1.00 28.15 125 PHE B O 1
ATOM 2404 N N . HIS B 1 127 ? 83.665 41.437 60.787 1.00 27.76 126 HIS B N 1
ATOM 2405 C CA . HIS B 1 127 ? 84.593 42.502 61.270 1.00 28.07 126 HIS B CA 1
ATOM 2406 C C . HIS B 1 127 ? 84.871 42.454 62.772 1.00 29.13 126 HIS B C 1
ATOM 2407 O O . HIS B 1 127 ? 85.933 42.923 63.207 1.00 31.21 126 HIS B O 1
ATOM 2414 N N . GLU B 1 128 ? 83.967 41.891 63.576 1.00 32.80 127 GLU B N 1
ATOM 2415 C CA . GLU B 1 128 ? 84.206 41.799 65.022 1.00 34.42 127 GLU B CA 1
ATOM 2416 C C . GLU B 1 128 ? 84.999 40.534 65.456 1.00 32.68 127 GLU B C 1
ATOM 2417 O O . GLU B 1 128 ? 85.398 40.416 66.621 1.00 33.10 127 GLU B O 1
ATOM 2423 N N . PHE B 1 129 ? 85.174 39.597 64.544 1.00 30.44 128 PHE B N 1
ATOM 2424 C CA . PHE B 1 129 ? 85.796 38.301 64.835 1.00 29.40 128 PHE B CA 1
ATOM 2425 C C . PHE B 1 129 ? 87.300 38.388 64.705 1.00 30.31 128 PHE B C 1
ATOM 2426 O O . PHE B 1 129 ? 87.807 38.886 63.726 1.00 30.47 128 PHE B O 1
ATOM 2434 N N . THR B 1 130 ? 88.015 37.862 65.676 1.00 31.53 129 THR B N 1
ATOM 2435 C CA . THR B 1 130 ? 89.402 37.509 65.464 1.00 31.65 129 THR B CA 1
ATOM 2436 C C . THR B 1 130 ? 89.486 36.248 64.590 1.00 30.73 129 THR B C 1
ATOM 2437 O O . THR B 1 130 ? 88.503 35.502 64.424 1.00 28.61 129 THR B O 1
ATOM 2441 N N . LYS B 1 131 ? 90.669 36.009 64.057 1.00 32.35 130 LYS B N 1
ATOM 2442 C CA . LYS B 1 131 ? 90.979 34.790 63.309 1.00 32.83 130 LYS B CA 1
ATOM 2443 C C . LYS B 1 131 ? 90.722 33.527 64.153 1.00 32.26 130 LYS B C 1
ATOM 2444 O O . LYS B 1 131 ? 90.135 32.574 63.651 1.00 30.22 130 LYS B O 1
ATOM 2447 N N . ASP B 1 132 ? 91.128 33.554 65.432 1.00 33.11 131 ASP B N 1
ATOM 2448 C CA A ASP B 1 132 ? 90.876 32.477 66.420 0.50 34.28 131 ASP B CA 1
ATOM 2449 C CA B ASP B 1 132 ? 90.892 32.398 66.281 0.50 33.85 131 ASP B CA 1
ATOM 2450 C C . ASP B 1 132 ? 89.385 32.138 66.537 1.00 31.88 131 ASP B C 1
ATOM 2451 O O . ASP B 1 132 ? 88.976 30.985 66.508 1.00 30.43 131 ASP B O 1
ATOM 2460 N N . GLU B 1 133 ? 88.567 33.179 66.680 1.00 31.80 132 GLU B N 1
ATOM 2461 C CA . GLU B 1 133 ? 87.104 32.993 66.808 1.00 31.99 132 GLU B CA 1
ATOM 2462 C C . GLU B 1 133 ? 86.452 32.430 65.523 1.00 29.61 132 GLU B C 1
ATOM 2463 O O . GLU B 1 133 ? 85.505 31.678 65.590 1.00 28.55 132 GLU B O 1
ATOM 2469 N N . LEU B 1 134 ? 86.992 32.778 64.378 1.00 30.27 133 LEU B N 1
ATOM 2470 C CA . LEU B 1 134 ? 86.507 32.244 63.101 1.00 29.81 133 LEU B CA 1
ATOM 2471 C C . LEU B 1 134 ? 86.812 30.768 62.990 1.00 28.51 133 LEU B C 1
ATOM 2472 O O . LEU B 1 134 ? 85.990 30.008 62.514 1.00 26.87 133 LEU B O 1
ATOM 2477 N N . GLU B 1 135 ? 88.027 30.389 63.346 1.00 29.57 134 GLU B N 1
ATOM 2478 C CA . GLU B 1 135 ? 88.418 28.983 63.352 1.00 30.84 134 GLU B CA 1
ATOM 2479 C C . GLU B 1 135 ? 87.556 28.179 64.317 1.00 29.99 134 GLU B C 1
ATOM 2480 O O . GLU B 1 135 ? 87.133 27.065 63.988 1.00 29.54 134 GLU B O 1
ATOM 2486 N N . THR B 1 136 ? 87.284 28.751 65.488 1.00 29.24 135 THR B N 1
ATOM 2487 C CA . THR B 1 136 ? 86.396 28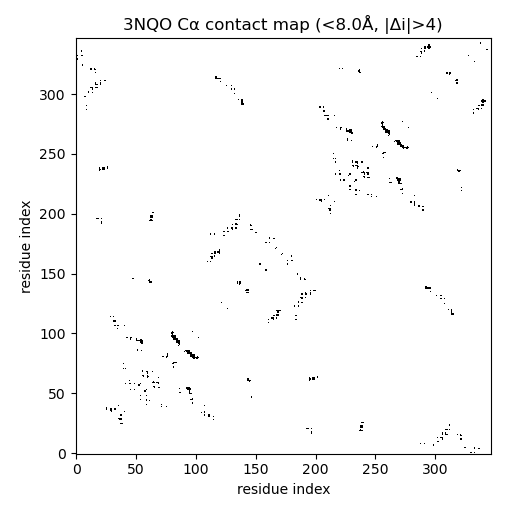.108 66.451 1.00 29.41 135 THR B CA 1
ATOM 2488 C C . THR B 1 136 ? 85.002 27.956 65.844 1.00 26.97 135 THR B C 1
ATOM 2489 O O . THR B 1 136 ? 84.468 26.879 65.866 1.00 26.04 135 THR B O 1
ATOM 2493 N N . LEU B 1 137 ? 84.449 29.023 65.277 1.00 26.17 136 LEU B N 1
ATOM 2494 C CA . LEU B 1 137 ? 83.098 28.948 64.687 1.00 26.01 136 LEU B CA 1
ATOM 2495 C C . LEU B 1 137 ? 83.031 27.863 63.589 1.00 25.77 136 LEU B C 1
ATOM 2496 O O . LEU B 1 137 ? 82.179 26.993 63.609 1.00 26.73 136 LEU B O 1
ATOM 2501 N N . TRP B 1 138 ? 83.979 27.902 62.686 1.00 25.47 137 TRP B N 1
ATOM 2502 C CA . TRP B 1 138 ? 84.017 26.990 61.567 1.00 25.53 137 TRP B CA 1
ATOM 2503 C C . TRP B 1 138 ? 84.082 25.542 62.056 1.00 26.80 137 TRP B C 1
ATOM 2504 O O . TRP B 1 138 ? 83.349 24.671 61.556 1.00 25.27 137 TRP B O 1
ATOM 2515 N N . SER B 1 139 ? 84.973 25.300 63.018 1.00 27.40 138 SER B N 1
ATOM 2516 C CA . SER B 1 139 ? 85.116 24.000 63.649 1.00 29.36 138 SER B CA 1
ATOM 2517 C C . SER B 1 139 ? 83.814 23.493 64.307 1.00 29.36 138 SER B C 1
ATOM 2518 O O . SER B 1 139 ? 83.463 22.325 64.162 1.00 30.09 138 SER B O 1
ATOM 2521 N N . LEU B 1 140 ? 83.097 24.368 65.022 1.00 28.68 139 LEU B N 1
ATOM 2522 C CA . LEU B 1 140 ? 81.883 23.943 65.709 1.00 29.06 139 LEU B CA 1
ATOM 2523 C C . LEU B 1 140 ? 80.743 23.688 64.709 1.00 27.99 139 LEU B C 1
ATOM 2524 O O . LEU B 1 140 ? 79.927 22.784 64.923 1.00 29.12 139 LEU B O 1
ATOM 2529 N N . LEU B 1 141 ? 80.705 24.455 63.632 1.00 27.20 140 LEU B N 1
ATOM 2530 C CA . LEU B 1 141 ? 79.704 24.261 62.596 1.00 27.63 140 LEU B CA 1
ATOM 2531 C C . LEU B 1 141 ? 79.961 22.932 61.841 1.00 28.96 140 LEU B C 1
ATOM 2532 O O . LEU B 1 141 ? 79.021 22.206 61.564 1.00 28.82 140 LEU B O 1
ATOM 2537 N N . LYS B 1 142 ? 81.231 22.627 61.527 1.00 29.98 141 LYS B N 1
ATOM 2538 C CA . LYS B 1 142 ? 81.608 21.296 60.983 1.00 32.72 141 LYS B CA 1
ATOM 2539 C C . LYS B 1 142 ? 81.210 20.109 61.922 1.00 33.60 141 LYS B C 1
ATOM 2540 O O . LYS B 1 142 ? 80.786 19.068 61.447 1.00 33.77 141 LYS B O 1
ATOM 2546 N N . LYS B 1 143 ? 81.374 20.285 63.237 1.00 33.38 142 LYS B N 1
ATOM 2547 C CA . LYS B 1 143 ? 80.999 19.243 64.212 1.00 34.74 142 LYS B CA 1
ATOM 2548 C C . LYS B 1 143 ? 79.481 19.021 64.183 1.00 33.93 142 LYS B C 1
ATOM 2549 O O . LYS B 1 143 ? 78.988 17.865 64.121 1.00 35.08 142 LYS B O 1
ATOM 2563 N N . TYR B 1 145 ? 77.562 19.543 61.681 1.00 28.48 144 TYR B N 1
ATOM 2564 C CA . TYR B 1 145 ? 77.231 18.970 60.368 1.00 28.57 144 TYR B CA 1
ATOM 2565 C C . TYR B 1 145 ? 77.153 17.444 60.383 1.00 29.71 144 TYR B C 1
ATOM 2566 O O . TYR B 1 145 ? 76.254 16.866 59.775 1.00 29.40 144 TYR B O 1
ATOM 2575 N N . ARG B 1 146 ? 78.075 16.823 61.103 1.00 29.34 145 ARG B N 1
ATOM 2576 C CA . ARG B 1 146 ? 78.213 15.385 61.141 1.00 32.03 145 ARG B CA 1
ATOM 2577 C C . ARG B 1 146 ? 77.444 14.689 62.280 1.00 32.64 145 ARG B C 1
ATOM 2578 O O . ARG B 1 146 ? 77.722 13.523 62.569 1.00 35.84 145 ARG B O 1
ATOM 2586 N N . PHE B 1 147 ? 76.422 15.336 62.844 1.00 30.74 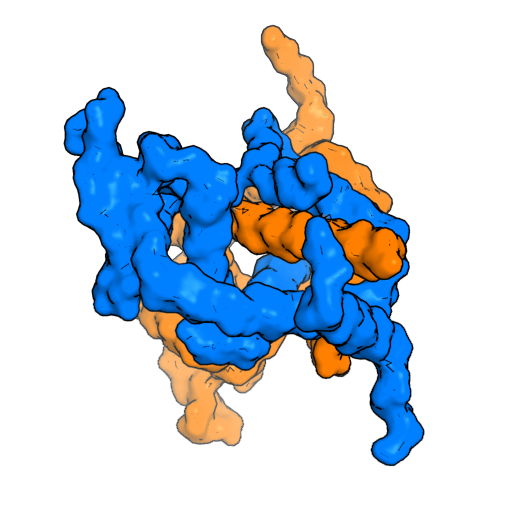146 PHE B N 1
ATOM 2587 C CA . PHE B 1 147 ? 75.629 14.744 63.937 1.00 31.89 146 PHE B CA 1
ATOM 2588 C C . PHE B 1 147 ? 75.031 13.365 63.610 1.00 34.25 146 PHE B C 1
ATOM 2589 O O . PHE B 1 147 ? 74.839 12.576 64.499 1.00 36.03 146 PHE B O 1
ATOM 2597 N N . ASN B 1 148 ? 74.758 13.112 62.330 1.00 34.64 147 ASN B N 1
ATOM 2598 C CA . ASN B 1 148 ? 74.208 11.862 61.861 1.00 36.83 147 ASN B CA 1
ATOM 2599 C C . ASN B 1 148 ? 75.230 10.901 61.224 1.00 37.64 147 ASN B C 1
ATOM 2600 O O . ASN B 1 148 ? 74.821 9.916 60.685 1.00 40.30 147 ASN B O 1
ATOM 2605 N N . GLY B 1 149 ? 76.528 11.177 61.318 1.00 51.48 148 GLY B N 1
ATOM 2606 C CA . GLY B 1 149 ? 77.571 10.277 60.783 1.00 56.47 148 GLY B CA 1
ATOM 2607 C C . GLY B 1 149 ? 78.133 10.637 59.410 1.00 58.64 148 GLY B C 1
ATOM 2608 O O . GLY B 1 149 ? 79.121 10.069 59.000 1.00 64.64 148 GLY B O 1
ATOM 2609 N N . GLU B 1 150 ? 77.522 11.606 58.722 1.00 55.46 149 GLU B N 1
ATOM 2610 C CA . GLU B 1 150 ? 77.919 11.995 57.382 1.00 58.08 149 GLU B CA 1
ATOM 2611 C C . GLU B 1 150 ? 78.566 13.380 57.433 1.00 57.36 149 GLU B C 1
ATOM 2612 O O . GLU B 1 150 ? 77.956 14.319 57.946 1.00 52.65 149 GLU B O 1
ATOM 2615 N N . GLU B 1 151 ? 79.785 13.506 56.881 1.00 63.04 150 GLU B N 1
ATOM 2616 C CA . GLU B 1 151 ? 80.622 14.717 57.038 1.00 63.77 150 GLU B CA 1
ATOM 2617 C C . GLU B 1 151 ? 80.511 15.665 55.832 1.00 64.61 150 GLU B C 1
ATOM 2618 O O . GLU B 1 151 ? 80.187 15.218 54.724 1.00 67.41 150 GLU B O 1
ATOM 2624 N N . GLN B 1 152 ? 80.841 16.953 56.059 1.00 63.50 151 GLN B N 1
ATOM 2625 C CA . GLN B 1 152 ? 80.702 18.024 55.048 1.00 64.53 151 GLN B CA 1
ATOM 2626 C C . GLN B 1 152 ? 81.597 17.772 53.842 1.00 71.21 151 GLN B C 1
ATOM 2627 O O . GLN B 1 152 ? 82.636 17.135 53.974 1.00 75.91 151 GLN B O 1
ATOM 2633 N N . ASP B 1 153 ? 81.158 18.242 52.668 1.00 74.02 152 ASP B N 1
ATOM 2634 C CA . ASP B 1 153 ? 81.999 18.295 51.465 1.00 81.46 152 ASP B CA 1
ATOM 2635 C C . ASP B 1 153 ? 82.186 19.762 51.083 1.00 80.16 152 ASP B C 1
ATOM 2636 O O . ASP B 1 153 ? 81.411 20.325 50.292 1.00 81.47 152 ASP B O 1
ATOM 2641 N N . GLY B 1 154 ? 83.214 20.387 51.665 1.00 79.61 153 GLY B N 1
ATOM 2642 C CA . GLY B 1 154 ? 83.407 21.840 51.571 1.00 76.49 153 GLY B CA 1
ATOM 2643 C C . GLY B 1 154 ? 84.011 22.345 50.262 1.00 80.99 153 GLY B C 1
ATOM 2644 O O . GLY B 1 154 ? 83.956 21.660 49.228 1.00 87.43 153 GLY B O 1
ATOM 2645 N N . PHE B 1 155 ? 84.642 23.527 50.346 1.00 78.91 154 PHE B N 1
ATOM 2646 C CA . PHE B 1 155 ? 84.890 24.418 49.199 1.00 80.75 154 PHE B CA 1
ATOM 2647 C C . PHE B 1 155 ? 86.374 24.781 49.011 1.00 83.89 154 PHE B C 1
ATOM 2648 O O . PHE B 1 155 ? 87.147 24.830 49.968 1.00 83.17 154 PHE B O 1
ATOM 2656 N N . GLU B 1 165 ? 93.980 30.464 39.375 1.00 133.73 164 GLU B N 1
ATOM 2657 C CA . GLU B 1 165 ? 93.319 29.381 40.104 1.00 132.09 164 GLU B CA 1
ATOM 2658 C C . GLU B 1 165 ? 92.116 29.940 40.868 1.00 118.58 164 GLU B C 1
ATOM 2659 O O . GLU B 1 165 ? 90.977 29.514 40.644 1.00 119.38 164 GLU B O 1
ATOM 2665 N N . GLU B 1 166 ? 92.391 30.889 41.765 1.00 108.01 165 GLU B N 1
ATOM 2666 C CA . GLU B 1 166 ? 91.375 31.583 42.593 1.00 96.19 165 GLU B CA 1
ATOM 2667 C C . GLU B 1 166 ? 92.065 32.758 43.336 1.00 88.74 165 GLU B C 1
ATOM 2668 O O . GLU B 1 166 ? 91.623 33.909 43.243 1.00 83.60 165 GLU B O 1
ATOM 2672 N N . ILE B 1 167 ? 93.147 32.420 44.063 1.00 89.57 166 ILE B N 1
ATOM 2673 C CA . ILE B 1 167 ? 94.143 33.366 44.623 1.00 86.36 166 ILE B CA 1
ATOM 2674 C C . ILE B 1 167 ? 94.592 34.429 43.630 1.00 85.70 166 ILE B C 1
ATOM 2675 O O . ILE B 1 167 ? 94.411 35.627 43.875 1.00 80.00 166 ILE B O 1
ATOM 2680 N N . ASP B 1 168 ? 95.151 33.983 42.502 1.00 92.40 167 ASP B N 1
ATOM 2681 C CA . ASP B 1 168 ? 95.770 34.884 41.499 1.00 93.79 167 ASP B CA 1
ATOM 2682 C C . ASP B 1 168 ? 94.789 35.898 40.848 1.00 86.55 167 ASP B C 1
ATOM 2683 O O . ASP B 1 168 ? 95.205 36.964 40.401 1.00 85.01 167 ASP B O 1
ATOM 2685 N N . LYS B 1 169 ? 93.495 35.569 40.854 1.00 82.00 168 LYS B N 1
ATOM 2686 C CA . LYS B 1 169 ? 92.456 36.415 40.262 1.00 77.87 168 LYS B CA 1
ATOM 2687 C C . LYS B 1 169 ? 92.070 37.649 41.137 1.00 66.09 168 LYS B C 1
ATOM 2688 O O . LYS B 1 169 ? 91.568 38.637 40.606 1.00 65.97 168 LYS B O 1
ATOM 2694 N N . ILE B 1 170 ? 92.292 37.598 42.453 1.00 57.61 169 ILE B N 1
ATOM 2695 C CA . ILE B 1 170 ? 91.851 38.695 43.325 1.00 49.17 169 ILE B CA 1
ATOM 2696 C C . ILE B 1 170 ? 92.812 39.881 43.200 1.00 46.90 169 ILE B C 1
ATOM 2697 O O . ILE B 1 170 ? 94.002 39.769 43.458 1.00 47.41 169 ILE B O 1
ATOM 2702 N N . LYS B 1 171 ? 92.273 41.006 42.775 1.00 44.34 170 LYS B N 1
ATOM 2703 C CA . LYS B 1 171 ? 93.074 42.152 42.460 1.00 43.91 170 LYS B CA 1
ATOM 2704 C C . LYS B 1 171 ? 93.341 42.966 43.731 1.00 40.47 170 LYS B C 1
ATOM 2705 O O . LYS B 1 171 ? 92.620 42.851 44.741 1.00 38.11 170 LYS B O 1
ATOM 2711 N N . SER B 1 172 ? 94.399 43.762 43.699 1.00 39.95 171 SER B N 1
ATOM 2712 C CA . SER B 1 172 ? 94.898 44.340 44.931 1.00 39.80 171 SER B CA 1
ATOM 2713 C C . SER B 1 172 ? 93.941 45.427 45.540 1.00 37.60 171 SER B C 1
ATOM 2714 O O . SER B 1 172 ? 93.839 45.497 46.749 1.00 36.61 171 SER B O 1
ATOM 2717 N N . GLU B 1 173 ? 93.156 46.146 44.721 1.00 39.00 172 GLU B N 1
ATOM 2718 C CA . GLU B 1 173 ? 92.131 47.092 45.264 1.00 41.75 172 GLU B CA 1
ATOM 2719 C C . GLU B 1 173 ? 91.023 46.405 46.092 1.00 43.86 172 GLU B C 1
ATOM 2720 O O . GLU B 1 173 ? 90.523 46.981 47.034 1.00 44.11 172 GLU B O 1
ATOM 2726 N N . ALA B 1 174 ? 90.655 45.177 45.720 1.00 26.36 173 ALA B N 1
ATOM 2727 C CA . ALA B 1 174 ? 89.685 44.399 46.481 1.00 25.81 173 ALA B CA 1
ATOM 2728 C C . ALA B 1 174 ? 90.234 44.101 47.846 1.00 25.16 173 ALA B C 1
ATOM 2729 O O . ALA B 1 174 ? 89.543 44.315 48.868 1.00 25.59 173 ALA B O 1
ATOM 2731 N N . LEU B 1 175 ? 91.487 43.684 47.901 1.00 26.85 174 LEU B N 1
ATOM 2732 C CA . LEU B 1 175 ? 92.085 43.283 49.199 1.00 27.53 174 LEU B CA 1
ATOM 2733 C C . LEU B 1 175 ? 92.311 44.509 50.081 1.00 28.26 174 LEU B C 1
ATOM 2734 O O . LEU B 1 175 ? 92.164 44.429 51.302 1.00 28.80 174 LEU B O 1
ATOM 2739 N N . GLU B 1 176 ? 92.656 45.636 49.452 1.00 30.49 175 GLU B N 1
ATOM 2740 C CA . GLU B 1 176 ? 92.764 46.932 50.132 1.00 31.52 175 GLU B CA 1
ATOM 2741 C C . GLU B 1 176 ? 91.441 47.408 50.715 1.00 29.86 175 GLU B C 1
ATOM 2742 O O . GLU B 1 176 ? 91.426 47.839 51.888 1.00 28.67 175 GLU B O 1
ATOM 2748 N N . GLU B 1 177 ? 90.340 47.345 49.928 1.00 27.85 176 GLU B N 1
ATOM 2749 C CA . GLU B 1 177 ? 89.059 47.711 50.466 1.00 28.30 176 GLU B CA 1
ATOM 2750 C C . GLU B 1 177 ? 88.632 46.737 51.612 1.00 28.31 176 GLU B C 1
ATOM 2751 O O . GLU B 1 177 ? 88.134 47.179 52.666 1.00 29.17 176 GLU B O 1
ATOM 2757 N N . PHE B 1 178 ? 88.839 45.434 51.394 1.00 27.75 177 PHE B N 1
ATOM 2758 C CA . PHE B 1 178 ? 88.628 44.412 52.426 1.00 27.23 177 PHE B CA 1
ATOM 2759 C C . PHE B 1 178 ? 89.336 44.747 53.755 1.00 28.28 177 PHE B C 1
ATOM 2760 O O . PHE B 1 178 ? 88.725 44.641 54.825 1.00 29.70 177 PHE B O 1
ATOM 2768 N N . ALA B 1 179 ? 90.609 45.090 53.699 1.00 27.84 178 ALA B N 1
ATOM 2769 C CA . ALA B 1 179 ? 91.354 45.427 54.910 1.00 29.93 178 ALA B CA 1
ATOM 2770 C C . ALA B 1 179 ? 90.720 46.628 55.630 1.00 30.98 178 ALA B C 1
ATOM 2771 O O . ALA B 1 179 ? 90.552 46.602 56.842 1.00 30.78 178 ALA B O 1
ATOM 2773 N N . LYS B 1 180 ? 90.358 47.664 54.866 1.00 31.50 179 LYS B N 1
ATOM 2774 C CA . LYS B 1 180 ? 89.770 48.860 55.452 1.00 32.67 179 LYS B CA 1
ATOM 2775 C C . LYS B 1 180 ? 88.393 48.615 56.056 1.00 32.21 179 LYS B C 1
ATOM 2776 O O . LYS B 1 180 ? 88.158 49.066 57.170 1.00 32.47 179 LYS B O 1
ATOM 2782 N N . ARG B 1 181 ? 87.509 47.872 55.359 1.00 31.69 180 ARG B N 1
ATOM 2783 C CA A ARG B 1 181 ? 86.187 47.539 55.916 0.60 32.06 180 ARG B CA 1
ATOM 2784 C CA B ARG B 1 181 ? 86.180 47.505 55.907 0.40 32.22 180 ARG B CA 1
ATOM 2785 C C . ARG B 1 181 ? 86.264 46.631 57.154 1.00 33.83 180 ARG B C 1
ATOM 2786 O O . ARG B 1 181 ? 85.517 46.834 58.124 1.00 34.61 180 ARG B O 1
ATOM 2801 N N . ARG B 1 182 ? 87.111 45.609 57.093 1.00 34.98 181 ARG B N 1
ATOM 2802 C CA . ARG B 1 182 ? 87.280 44.681 58.222 1.00 38.22 181 ARG B CA 1
ATOM 2803 C C . ARG B 1 182 ? 87.799 45.395 59.473 1.00 42.20 181 ARG B C 1
ATOM 2804 O O . ARG B 1 182 ? 87.347 45.115 60.566 1.00 43.85 181 ARG B O 1
ATOM 2812 N N . ASN B 1 183 ? 88.765 46.289 59.311 1.00 45.13 182 ASN B N 1
ATOM 2813 C CA . ASN B 1 183 ? 89.491 46.824 60.466 1.00 50.43 182 ASN B CA 1
ATOM 2814 C C . ASN B 1 183 ? 88.875 48.099 61.008 1.00 53.77 182 ASN B C 1
ATOM 2815 O O . ASN B 1 183 ? 89.303 48.580 62.029 1.00 57.75 182 ASN B O 1
ATOM 2820 N N . ARG B 1 184 ? 87.842 48.622 60.359 1.00 54.63 183 ARG B N 1
ATOM 2821 C CA . ARG B 1 184 ? 87.285 49.902 60.747 1.00 58.46 183 ARG B CA 1
ATOM 2822 C C . ARG B 1 184 ? 88.392 50.963 60.975 1.00 61.84 183 ARG B C 1
ATOM 2823 O O . ARG B 1 184 ? 88.372 51.699 61.967 1.00 65.18 183 ARG B O 1
ATOM 2831 N N . VAL B 1 185 ? 89.356 50.994 60.037 1.00 62.57 184 VAL B N 1
ATOM 2832 C CA . VAL B 1 185 ? 90.539 51.907 60.076 1.00 66.15 184 VAL B CA 1
ATOM 2833 C C . VAL B 1 185 ? 90.137 53.387 60.076 1.00 68.30 184 VAL B C 1
ATOM 2834 O O . VAL B 1 185 ? 90.751 54.211 60.794 1.00 71.74 184 VAL B O 1
ATOM 2838 N N . ASN B 1 186 ? 89.107 53.703 59.274 1.00 66.69 185 ASN B N 1
ATOM 2839 C CA . ASN B 1 186 ? 88.570 55.059 59.134 1.00 68.46 185 ASN B CA 1
ATOM 2840 C C . ASN B 1 186 ? 88.202 55.678 60.478 1.00 72.28 185 ASN B C 1
ATOM 2841 O O . ASN B 1 186 ? 87.412 55.099 61.231 1.00 72.79 185 ASN B O 1
ATOM 2846 N N . LYS B 1 187 ? 88.812 56.823 60.791 1.00 76.26 186 LYS B N 1
ATOM 2847 C CA . LYS B 1 187 ? 88.380 57.651 61.919 1.00 80.43 186 LYS B CA 1
ATOM 2848 C C . LYS B 1 187 ? 87.031 58.313 61.567 1.00 80.27 186 LYS B C 1
ATOM 2849 O O . LYS B 1 187 ? 87.000 59.347 60.881 1.00 80.80 186 LYS B O 1
ATOM 2851 N N . ASN B 1 188 ? 85.933 57.668 61.994 1.00 79.81 187 ASN B N 1
ATOM 2852 C CA . ASN B 1 188 ? 84.560 58.218 61.885 1.00 80.49 187 ASN B CA 1
ATOM 2853 C C . ASN B 1 188 ? 84.429 59.641 62.457 1.00 84.68 187 ASN B C 1
ATOM 2854 O O . ASN B 1 188 ? 85.000 59.942 63.514 1.00 88.37 187 ASN B O 1
ATOM 2859 N N . ASP B 1 189 ? 83.673 60.499 61.763 1.00 84.63 188 ASP B N 1
ATOM 2860 C CA . ASP B 1 189 ? 83.416 61.889 62.225 1.00 88.68 188 ASP B CA 1
ATOM 2861 C C . ASP B 1 189 ? 82.406 61.976 63.411 1.00 91.75 188 ASP B C 1
ATOM 2862 O O . ASP B 1 189 ? 81.642 61.055 63.704 1.00 90.33 188 ASP B O 1
#

Organism: Clostridioides difficile (strain 630) (NCBI:txid272563)

CATH classification: 1.10.10.10